Protein AF-A0A9E2M2V5-F1 (afdb_monomer)

Secondary structure (DSSP, 8-state):
----PPPTT--S---TT-EEEEEE-SS-EEEEE----S-----SSPPP---PPPEE-TTSSEEEETTEEEETTT--EEEGGGGTHHHH-TT-EEEEEEEEE-TTSSEEEEEEEEE-SSSEEEEEEEEEETTTTEEEE-HHHHT--SEEEEEE-TTSSEEEEEETTEEEEEE-------

Sequence (178 aa):
MFPVCINEDNSDRISPSENHIFSWGDDCLYMITGDLGDTVRFAPKPYEYIPLEPVVSRDLSHYIVGGTMCRIVDSTYIVLDTMISDIKGDSLQCDFLYYSFIPTEPAVIFILVCDDDETFVLESIGSFNYETGELTIIDSIAGMEDFSIPVYSPDGEKIALLSDGKVYILYRWMNEVQ

Nearest PDB structures (foldseek):
  8wt1-assembly1_H  TM=7.015E-01  e=3.802E-03  Geobacillus stearothermophilus ATCC 12980
  8wt1-assembly2_E  TM=6.694E-01  e=9.214E-03  Geobacillus stearothermophilus ATCC 12980
  8wt1-assembly2_G  TM=5.810E-01  e=1.790E-02  Geobacillus stearothermophilus ATCC 12980
  7eeb-assembly1_H  TM=4.829E-01  e=1.241E-01  Mus musculus
  3lyg-assembly1_A-2  TM=4.313E-01  e=4.781E+00  Colwellia psychrerythraea 34H

pLDDT: mean 70.87, std 19.49, range [23.09, 94.62]

Structure (mmCIF, N/CA/C/O backbone):
data_AF-A0A9E2M2V5-F1
#
_entry.id   AF-A0A9E2M2V5-F1
#
loop_
_atom_site.group_PDB
_atom_site.id
_atom_site.type_symbol
_atom_site.label_atom_id
_atom_site.label_alt_id
_atom_site.label_comp_id
_atom_site.label_asym_id
_atom_site.label_entity_id
_atom_site.label_seq_id
_atom_site.pdbx_PDB_ins_code
_atom_site.Cartn_x
_atom_site.Cartn_y
_atom_site.Cartn_z
_atom_site.occupancy
_atom_site.B_iso_or_equiv
_atom_site.auth_seq_id
_atom_site.auth_comp_id
_atom_site.auth_asym_id
_atom_site.auth_atom_id
_atom_site.pdbx_PDB_model_num
ATOM 1 N N . MET A 1 1 ? -30.454 -23.786 -3.883 1.00 33.75 1 MET A N 1
ATOM 2 C CA . MET A 1 1 ? -29.945 -22.825 -4.880 1.00 33.75 1 MET A CA 1
ATOM 3 C C . MET A 1 1 ? -28.570 -23.343 -5.267 1.00 33.75 1 MET A C 1
ATOM 5 O O . MET A 1 1 ? -27.773 -23.562 -4.368 1.00 33.75 1 MET A O 1
ATOM 9 N N . PHE A 1 2 ? -28.387 -23.757 -6.521 1.00 23.09 2 PHE A N 1
ATOM 10 C CA . PHE A 1 2 ? -27.187 -24.477 -6.972 1.00 23.09 2 PHE A CA 1
ATOM 11 C C . PHE A 1 2 ? -26.036 -23.501 -7.266 1.00 23.09 2 PHE A C 1
ATOM 13 O O . PHE A 1 2 ? -26.326 -22.372 -7.663 1.00 23.09 2 PHE A O 1
ATOM 20 N N . PRO A 1 3 ? -24.766 -23.912 -7.095 1.00 31.06 3 PRO A N 1
ATOM 21 C CA . PRO A 1 3 ? -23.623 -23.086 -7.460 1.00 31.06 3 PRO A CA 1
ATOM 22 C C . PRO A 1 3 ? -23.528 -22.958 -8.985 1.00 31.06 3 PRO A C 1
ATOM 24 O O . PRO A 1 3 ? -23.715 -23.937 -9.710 1.00 31.06 3 PRO A O 1
ATOM 27 N N . VAL A 1 4 ? -23.238 -21.747 -9.457 1.00 27.44 4 VAL A N 1
ATOM 28 C CA . VAL A 1 4 ? -22.888 -21.472 -10.854 1.00 27.44 4 VAL A CA 1
ATOM 29 C C . VAL A 1 4 ? -21.373 -21.322 -10.908 1.00 27.44 4 VAL A C 1
ATOM 31 O O . VAL A 1 4 ? -20.823 -20.385 -10.338 1.00 27.44 4 VAL A O 1
ATOM 34 N N . CYS A 1 5 ? -20.701 -22.268 -11.560 1.00 29.84 5 CYS A N 1
ATOM 35 C CA . CYS A 1 5 ? -19.304 -22.128 -11.959 1.00 29.84 5 CYS A CA 1
ATOM 36 C C . CYS A 1 5 ? -19.253 -21.283 -13.236 1.00 29.84 5 CYS A C 1
ATOM 38 O O . CYS A 1 5 ? -19.966 -21.595 -14.193 1.00 29.84 5 CYS A O 1
ATOM 40 N N . ILE A 1 6 ? -18.413 -20.248 -13.263 1.00 32.22 6 ILE A N 1
ATOM 41 C CA . ILE A 1 6 ? -18.062 -19.546 -14.500 1.00 32.22 6 ILE A CA 1
ATOM 42 C C . ILE A 1 6 ? -16.702 -20.072 -14.962 1.00 32.22 6 ILE A C 1
ATOM 44 O O . ILE A 1 6 ? -15.794 -20.284 -14.166 1.00 32.22 6 ILE A O 1
ATOM 48 N N . ASN A 1 7 ? -16.660 -20.380 -16.253 1.00 27.34 7 ASN A N 1
ATOM 49 C CA . ASN A 1 7 ? -15.629 -21.092 -16.994 1.00 27.34 7 ASN A CA 1
ATOM 50 C C . ASN A 1 7 ? -14.393 -20.197 -17.228 1.00 27.34 7 ASN A C 1
ATOM 52 O O . ASN A 1 7 ? -14.561 -19.037 -17.595 1.00 27.34 7 ASN A O 1
ATOM 56 N N . GLU A 1 8 ? -13.184 -20.743 -17.068 1.00 35.09 8 GLU A N 1
ATOM 57 C CA . GLU A 1 8 ? -11.879 -20.041 -17.098 1.00 35.09 8 GLU A CA 1
ATOM 58 C C . GLU A 1 8 ? -11.411 -19.542 -18.484 1.00 35.09 8 GLU A C 1
ATOM 60 O O . GLU A 1 8 ? -10.268 -19.123 -18.621 1.00 35.09 8 GLU A O 1
ATOM 65 N N . ASP A 1 9 ? -12.256 -19.536 -19.520 1.00 37.16 9 ASP A N 1
ATOM 66 C CA . ASP A 1 9 ? -11.774 -19.420 -20.911 1.00 37.16 9 ASP A CA 1
ATOM 67 C C . ASP A 1 9 ? -12.410 -18.294 -21.748 1.00 37.16 9 ASP A C 1
ATOM 69 O O . ASP A 1 9 ? -12.419 -18.351 -22.974 1.00 37.16 9 ASP A O 1
ATOM 73 N N . ASN A 1 10 ? -12.932 -17.239 -21.114 1.00 35.66 10 ASN A N 1
ATOM 74 C CA . ASN A 1 10 ? -13.408 -16.052 -21.833 1.00 35.66 10 ASN A CA 1
ATOM 75 C C . ASN A 1 10 ? -12.792 -14.773 -21.262 1.00 35.66 10 ASN A C 1
ATOM 77 O O . ASN A 1 10 ? -13.286 -14.205 -20.293 1.00 35.66 10 ASN A O 1
ATOM 81 N N . SER A 1 11 ? -11.777 -14.256 -21.954 1.00 38.41 11 SER A N 1
ATOM 82 C CA . SER A 1 11 ? -11.230 -12.899 -21.807 1.00 38.41 11 SER A CA 1
ATOM 83 C C . SER A 1 11 ? -12.207 -11.785 -22.232 1.00 38.41 11 SER A C 1
ATOM 85 O O . SER A 1 11 ? -11.794 -10.655 -22.496 1.00 38.41 11 SER A O 1
ATOM 87 N N . ASP A 1 12 ? -13.505 -12.074 -22.307 1.00 38.97 12 ASP A N 1
ATOM 88 C CA . ASP A 1 12 ? -14.542 -11.095 -22.595 1.00 38.97 12 ASP A CA 1
ATOM 89 C C . ASP A 1 12 ? -15.089 -10.538 -21.280 1.00 38.97 12 ASP A C 1
ATOM 91 O O . ASP A 1 12 ? -16.060 -11.027 -20.715 1.00 38.97 12 ASP A O 1
ATOM 95 N N . ARG A 1 13 ? -14.393 -9.492 -20.822 1.00 49.34 13 ARG A N 1
ATOM 96 C CA . ARG A 1 13 ? -14.910 -8.310 -20.116 1.00 49.34 13 ARG A CA 1
ATOM 97 C C . ARG A 1 13 ? -15.997 -8.580 -19.070 1.00 49.34 13 ARG A C 1
ATOM 99 O O . ARG A 1 13 ? -17.178 -8.687 -19.387 1.00 49.34 13 ARG A O 1
ATOM 106 N N . ILE A 1 14 ? -15.578 -8.511 -17.807 1.00 48.62 14 ILE A N 1
ATOM 107 C CA . ILE A 1 14 ? -16.432 -8.205 -16.652 1.00 48.62 14 ILE A CA 1
ATOM 108 C C . ILE A 1 14 ? -17.404 -7.083 -17.057 1.00 48.62 14 ILE A C 1
ATOM 110 O O . ILE A 1 14 ? -16.983 -5.986 -17.432 1.00 48.62 14 ILE A O 1
ATOM 114 N N . SER A 1 15 ? -18.703 -7.387 -17.067 1.00 46.84 15 SER A N 1
ATOM 115 C CA . SER A 1 15 ? -19.735 -6.413 -17.413 1.00 46.84 15 SER A CA 1
ATOM 116 C C . SER A 1 15 ? -19.771 -5.330 -16.323 1.00 46.84 15 SER A C 1
ATOM 118 O O . SER A 1 15 ? -19.908 -5.697 -15.156 1.00 46.84 15 SER A O 1
ATOM 120 N N . PRO A 1 16 ? -19.727 -4.022 -16.661 1.00 49.44 16 PRO A N 1
ATOM 121 C CA . PRO A 1 16 ? -19.741 -2.883 -15.716 1.00 49.44 16 PRO A CA 1
ATOM 122 C C . PRO A 1 16 ? -20.974 -2.783 -14.795 1.00 49.44 16 PRO A C 1
ATOM 124 O O . PRO A 1 16 ? -21.236 -1.752 -14.183 1.00 49.44 16 PRO A O 1
ATOM 127 N N . SER A 1 17 ? -21.825 -3.804 -14.781 1.00 52.34 17 SER A N 1
ATOM 128 C CA . SER A 1 17 ? -23.144 -3.785 -14.155 1.00 52.34 17 SER A CA 1
ATOM 129 C C . SER A 1 17 ? -23.497 -5.082 -13.432 1.00 52.34 17 SER A C 1
ATOM 131 O O . SER A 1 17 ? -24.611 -5.204 -12.921 1.00 52.34 17 SER A O 1
ATOM 133 N N . GLU A 1 18 ? -22.581 -6.050 -13.379 1.00 57.59 18 GLU A N 1
ATOM 134 C CA . GLU A 1 18 ? -22.825 -7.327 -12.718 1.00 57.59 18 GLU A CA 1
ATOM 135 C C . GLU A 1 18 ? -22.112 -7.385 -11.364 1.00 57.59 18 GLU A C 1
ATOM 137 O O . GLU A 1 18 ? -20.994 -6.904 -11.188 1.00 57.59 18 GLU A O 1
ATOM 142 N N . ASN A 1 19 ? -22.805 -7.941 -10.370 1.00 52.91 19 ASN A N 1
ATOM 143 C CA . ASN A 1 19 ? -22.212 -8.210 -9.068 1.00 52.91 19 ASN A CA 1
ATOM 144 C C . ASN A 1 19 ? -21.345 -9.462 -9.185 1.00 52.9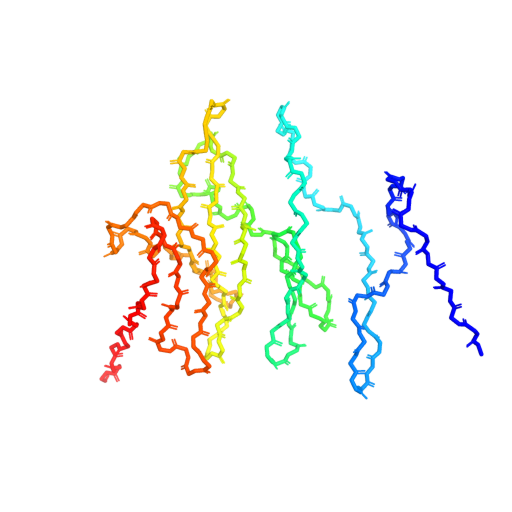1 19 ASN A C 1
ATOM 146 O O . ASN A 1 19 ? -21.843 -10.536 -9.529 1.00 52.91 19 ASN A O 1
ATOM 150 N N . HIS A 1 20 ? -20.071 -9.333 -8.847 1.00 62.62 20 HIS A N 1
ATOM 151 C CA . HIS A 1 20 ? -19.121 -10.431 -8.778 1.00 62.62 20 HIS A CA 1
ATOM 152 C C . HIS A 1 20 ? -18.907 -10.828 -7.321 1.00 62.62 20 HIS A C 1
ATOM 154 O O . HIS A 1 20 ? -18.877 -9.984 -6.426 1.00 62.62 20 HIS A O 1
ATOM 160 N N . ILE A 1 21 ? -18.770 -12.129 -7.072 1.00 59.66 21 ILE A N 1
ATOM 161 C CA . ILE A 1 21 ? -18.384 -12.626 -5.752 1.00 59.66 21 ILE A CA 1
ATOM 162 C C . ILE A 1 21 ? -16.909 -12.288 -5.549 1.00 59.66 21 ILE A C 1
ATOM 164 O O . ILE A 1 21 ? -16.063 -12.737 -6.315 1.00 59.66 21 ILE A O 1
ATOM 168 N N . PHE A 1 22 ? -16.630 -11.493 -4.524 1.00 57.91 22 PHE A N 1
ATOM 169 C CA . PHE A 1 22 ? -15.292 -11.030 -4.175 1.00 57.91 22 PHE A CA 1
ATOM 170 C C . PHE A 1 22 ? -14.604 -11.976 -3.198 1.00 57.91 22 PHE A C 1
ATOM 172 O O . PHE A 1 22 ? -13.474 -12.397 -3.410 1.00 57.91 22 PHE A O 1
ATOM 179 N N . SER A 1 23 ? -15.306 -12.323 -2.120 1.00 55.53 23 SER A N 1
ATOM 180 C CA . SER A 1 23 ? -14.801 -13.209 -1.077 1.00 55.53 23 SER A CA 1
ATOM 181 C C . SER A 1 23 ? -15.960 -13.864 -0.337 1.00 55.53 23 SER A C 1
ATOM 183 O O . SER A 1 23 ? -17.077 -13.335 -0.304 1.00 55.53 23 SER A O 1
ATOM 185 N N . TRP A 1 24 ? -15.695 -15.018 0.270 1.00 53.41 24 TRP A N 1
ATOM 186 C CA . TRP A 1 24 ? -16.644 -15.715 1.125 1.00 53.41 24 TRP A CA 1
ATOM 187 C C . TRP A 1 24 ? -16.021 -15.920 2.505 1.00 53.41 24 TRP A C 1
ATOM 189 O O . TRP A 1 24 ? -15.074 -16.691 2.650 1.00 53.41 24 TRP A O 1
ATOM 199 N N . GLY A 1 25 ? -16.525 -15.182 3.495 1.00 50.69 25 GLY A N 1
ATOM 200 C CA . GLY A 1 25 ? -16.123 -15.310 4.894 1.00 50.69 25 GLY A CA 1
ATOM 201 C C . GLY A 1 25 ? -17.035 -16.258 5.672 1.00 50.69 25 GLY A C 1
ATOM 202 O O . GLY A 1 25 ? -18.081 -16.690 5.179 1.00 50.69 25 GLY A O 1
ATOM 203 N N . ASP A 1 26 ? -16.657 -16.548 6.919 1.00 52.66 26 ASP A N 1
ATOM 204 C CA . ASP A 1 26 ? -17.450 -17.382 7.838 1.00 52.66 26 ASP A CA 1
ATOM 205 C C . ASP A 1 26 ? -18.798 -16.735 8.222 1.00 52.66 26 ASP A C 1
ATOM 207 O O . ASP A 1 26 ? -19.712 -17.413 8.698 1.00 52.66 26 ASP A O 1
ATOM 211 N N . ASP A 1 27 ? -18.931 -15.423 8.025 1.00 44.12 27 ASP A N 1
ATOM 212 C CA . ASP A 1 27 ? -20.065 -14.597 8.426 1.00 44.12 27 ASP A CA 1
ATOM 213 C C . ASP A 1 27 ? -20.938 -14.133 7.248 1.00 44.12 27 ASP A C 1
ATOM 215 O O . ASP A 1 27 ? -22.161 -14.043 7.395 1.00 44.12 27 ASP A O 1
ATOM 219 N N . CYS A 1 28 ? -20.355 -13.857 6.075 1.00 52.09 28 CYS A N 1
ATOM 220 C CA . CYS A 1 28 ? -21.107 -13.401 4.908 1.00 52.09 28 CYS A CA 1
ATOM 221 C C . CYS A 1 28 ? -20.394 -13.588 3.554 1.00 52.09 28 CYS A C 1
ATOM 223 O O . CYS A 1 28 ? -19.219 -13.939 3.452 1.00 52.09 28 CYS A O 1
ATOM 225 N N . LEU A 1 29 ? -21.168 -13.373 2.484 1.00 58.97 29 LEU A N 1
ATOM 226 C CA . LEU A 1 29 ? -20.696 -13.302 1.102 1.00 58.97 29 LEU A CA 1
ATOM 227 C C . LEU A 1 29 ? -20.446 -11.836 0.738 1.00 58.97 29 LEU A C 1
ATOM 229 O O . LEU A 1 29 ? -21.378 -11.030 0.772 1.00 58.97 29 LEU A O 1
ATOM 233 N N . TYR A 1 30 ? -19.220 -11.512 0.341 1.00 54.34 30 TYR A N 1
ATOM 234 C CA . TYR A 1 30 ? -18.841 -10.176 -0.104 1.00 54.34 30 TYR A CA 1
ATOM 235 C C . TYR A 1 30 ? -18.960 -10.102 -1.629 1.00 54.34 30 TYR A C 1
ATOM 237 O O . TYR A 1 30 ? -18.403 -10.939 -2.343 1.00 54.34 30 TYR A O 1
ATOM 245 N N . MET A 1 31 ? -19.696 -9.110 -2.134 1.00 58.72 31 MET A N 1
ATOM 246 C CA . MET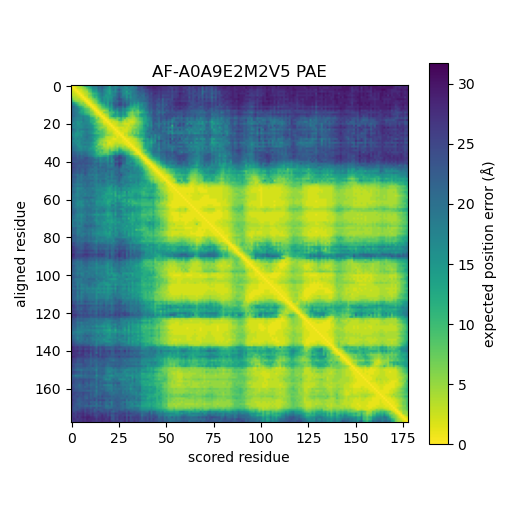 A 1 31 ? -19.863 -8.861 -3.569 1.00 58.72 31 MET A CA 1
ATOM 247 C C . MET A 1 31 ? -19.231 -7.523 -3.946 1.00 58.72 31 MET A C 1
ATOM 249 O O . MET A 1 31 ? -19.355 -6.560 -3.193 1.00 58.72 31 MET A O 1
ATOM 253 N N . ILE A 1 32 ? -18.610 -7.461 -5.121 1.00 51.16 32 ILE A N 1
ATOM 254 C CA . ILE A 1 32 ? -18.134 -6.220 -5.740 1.00 51.16 32 ILE A CA 1
ATOM 255 C C . ILE A 1 32 ? -18.892 -5.969 -7.043 1.00 51.16 32 ILE A C 1
ATOM 257 O O . ILE A 1 32 ? -19.224 -6.905 -7.768 1.00 51.16 32 ILE A O 1
ATOM 261 N N . THR A 1 33 ? -19.145 -4.704 -7.356 1.00 52.66 33 THR A N 1
ATOM 262 C CA . THR A 1 33 ? -19.616 -4.274 -8.675 1.00 52.66 33 THR A CA 1
ATOM 263 C C . THR A 1 33 ? -18.481 -3.472 -9.290 1.00 52.66 33 THR A C 1
ATOM 265 O O . THR A 1 33 ? -18.120 -2.429 -8.753 1.00 52.66 33 THR A O 1
ATOM 268 N N . GLY A 1 34 ? -17.881 -3.966 -10.373 1.00 51.94 34 GLY A N 1
ATOM 269 C CA . GLY A 1 34 ? -16.884 -3.188 -11.104 1.00 51.94 34 GLY A CA 1
ATOM 270 C C . GLY A 1 34 ? -17.590 -2.088 -11.889 1.00 51.94 34 GLY A C 1
ATOM 271 O O . GLY A 1 34 ? -18.380 -2.398 -12.773 1.00 51.94 34 GLY A O 1
ATOM 272 N N . ASP A 1 35 ? -17.325 -0.819 -11.589 1.00 50.81 35 ASP A N 1
ATOM 273 C CA . ASP A 1 35 ? -17.900 0.325 -12.311 1.00 50.81 35 ASP A CA 1
ATOM 274 C C . ASP A 1 3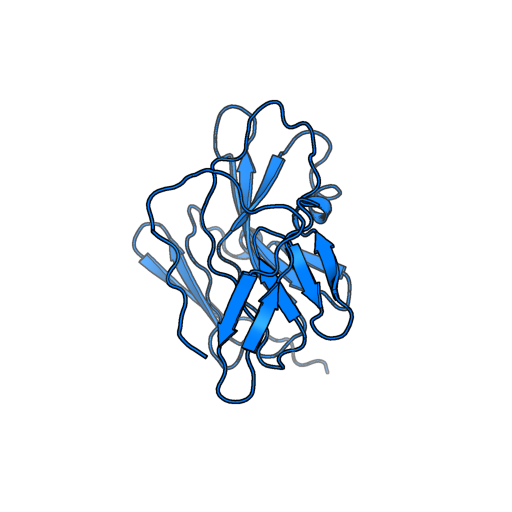5 ? -17.074 0.734 -13.548 1.00 50.81 35 ASP A C 1
ATOM 276 O O . ASP A 1 35 ? -17.422 1.691 -14.240 1.00 50.81 35 ASP A O 1
ATOM 280 N N . LEU A 1 36 ? -15.995 -0.010 -13.846 1.00 50.41 36 LEU A N 1
ATOM 281 C CA . LEU A 1 36 ? -14.958 0.334 -14.833 1.00 50.41 36 LEU A CA 1
ATOM 282 C C . LEU A 1 36 ? -14.371 1.742 -14.615 1.00 50.41 36 LEU A C 1
ATOM 284 O O . LEU A 1 36 ? -13.800 2.322 -15.537 1.00 50.41 36 LEU A O 1
ATOM 288 N N . GLY A 1 37 ? -14.530 2.288 -13.407 1.00 42.94 37 GLY A N 1
ATOM 289 C CA . GLY A 1 37 ? -14.114 3.621 -12.998 1.00 42.94 37 GLY A CA 1
ATOM 290 C C . GLY A 1 37 ? -12.650 3.698 -12.594 1.00 42.94 37 GLY A C 1
ATOM 291 O O . GLY A 1 37 ? -12.253 4.690 -11.984 1.00 42.94 37 GLY A O 1
ATOM 292 N N . ASP A 1 38 ? -11.850 2.691 -12.951 1.00 41.44 38 ASP A N 1
ATOM 293 C CA . ASP A 1 38 ? -10.408 2.854 -12.972 1.00 41.44 38 ASP A CA 1
ATOM 294 C C . ASP A 1 38 ? -10.143 4.033 -13.903 1.00 41.44 38 ASP A C 1
ATOM 296 O O . ASP A 1 38 ? -10.559 4.024 -15.067 1.00 41.44 38 ASP A O 1
ATOM 300 N N . THR A 1 39 ? -9.652 5.140 -13.348 1.00 38.59 39 THR A N 1
ATOM 301 C CA . THR A 1 39 ? -9.626 6.408 -14.067 1.00 38.59 39 THR A CA 1
ATOM 302 C C . THR A 1 39 ? -8.846 6.195 -15.351 1.00 38.59 39 THR A C 1
ATOM 304 O O . THR A 1 39 ? -7.630 6.049 -15.314 1.00 38.59 39 THR A O 1
ATOM 307 N N . VAL A 1 40 ? -9.552 6.158 -16.484 1.00 35.56 40 VAL A N 1
ATOM 308 C CA . VAL A 1 40 ? -8.968 6.029 -17.818 1.00 35.56 40 VAL A CA 1
ATOM 309 C C . VAL A 1 40 ? -8.201 7.319 -18.088 1.00 35.56 40 VAL A C 1
ATOM 311 O O . VAL A 1 40 ? -8.668 8.225 -18.777 1.00 35.56 40 VAL A O 1
ATOM 314 N N . ARG A 1 41 ? -7.023 7.461 -17.484 1.00 40.06 41 ARG A N 1
ATOM 315 C CA . ARG A 1 41 ? -6.022 8.390 -17.972 1.00 40.06 41 ARG A CA 1
ATOM 316 C C . ARG A 1 41 ? -5.617 7.826 -19.326 1.00 40.06 41 ARG A C 1
ATOM 318 O O . ARG A 1 41 ? -5.333 6.638 -19.455 1.00 40.06 41 ARG A O 1
ATOM 325 N N . PHE A 1 42 ? -5.662 8.672 -20.351 1.00 33.28 42 PHE A N 1
ATOM 326 C CA . PHE A 1 42 ? -5.136 8.351 -21.673 1.00 33.28 42 PHE A CA 1
ATOM 327 C C . PHE A 1 42 ? -3.610 8.248 -21.572 1.00 33.28 42 PHE A C 1
ATOM 329 O O . PHE A 1 42 ? -2.889 9.127 -22.035 1.00 33.28 42 PHE A O 1
ATOM 336 N N . ALA A 1 43 ? -3.117 7.194 -20.930 1.00 39.09 43 ALA A N 1
ATOM 337 C CA . ALA A 1 43 ? -1.775 6.733 -21.178 1.00 39.09 43 ALA A CA 1
ATOM 338 C C . ALA A 1 43 ? -1.757 6.232 -22.631 1.00 39.09 43 ALA A C 1
ATOM 340 O O . ALA A 1 43 ? -2.640 5.463 -23.031 1.00 39.09 43 ALA A O 1
ATOM 341 N N . PRO A 1 44 ? -0.801 6.668 -23.465 1.00 38.28 44 PRO A N 1
ATOM 342 C CA . PRO A 1 44 ? -0.676 6.176 -24.837 1.00 38.28 44 PRO A CA 1
ATOM 343 C C . PRO A 1 44 ? -0.365 4.668 -24.898 1.00 38.28 44 PRO A C 1
ATOM 345 O O . PRO A 1 44 ? -0.443 4.070 -25.972 1.00 38.28 44 PRO A O 1
ATOM 348 N N . LYS A 1 45 ? -0.050 4.054 -23.751 1.00 43.62 45 LYS A N 1
ATOM 349 C CA . LYS A 1 45 ? 0.275 2.644 -23.568 1.00 43.62 45 LYS A CA 1
ATOM 350 C C . LYS A 1 45 ? -0.753 2.002 -22.619 1.00 43.62 45 LYS A C 1
ATOM 352 O O . LYS A 1 45 ? -0.969 2.531 -21.528 1.00 43.62 45 LYS A O 1
ATOM 357 N N . PRO A 1 46 ? -1.416 0.897 -23.007 1.00 47.44 46 PRO A N 1
ATOM 358 C CA . PRO A 1 46 ? -2.232 0.137 -22.068 1.00 47.44 46 PRO A CA 1
ATOM 359 C C . PRO A 1 46 ? -1.329 -0.428 -20.966 1.00 47.44 46 PRO A C 1
ATOM 361 O O . PRO A 1 46 ? -0.248 -0.935 -21.269 1.00 47.44 46 PRO A O 1
ATOM 364 N N . TYR A 1 47 ? -1.774 -0.348 -19.711 1.00 49.94 47 TYR A N 1
ATOM 365 C CA . TYR A 1 47 ? -1.121 -1.054 -18.612 1.00 49.94 47 TYR A CA 1
ATOM 366 C C . TYR A 1 47 ? -1.077 -2.551 -18.936 1.00 49.94 47 TYR A C 1
ATOM 368 O O . TYR A 1 47 ? -2.060 -3.121 -19.425 1.00 49.94 47 TYR A O 1
ATOM 376 N N . GLU A 1 48 ? 0.065 -3.189 -18.689 1.00 55.72 48 GLU A N 1
ATOM 377 C CA . GLU A 1 48 ? 0.110 -4.645 -18.685 1.00 55.72 48 GLU A CA 1
ATOM 378 C C . GLU A 1 48 ? -0.716 -5.113 -17.485 1.00 55.72 48 GLU A C 1
ATOM 380 O O . GLU A 1 48 ? -0.479 -4.688 -16.358 1.00 55.72 48 GLU A O 1
ATOM 385 N N . TYR A 1 49 ? -1.752 -5.916 -17.732 1.00 59.91 49 TYR A N 1
ATOM 386 C CA . TYR A 1 49 ? -2.628 -6.371 -16.661 1.00 59.91 49 TYR A CA 1
ATOM 387 C C . TYR A 1 49 ? -1.850 -7.304 -15.735 1.00 59.91 49 TYR A C 1
ATOM 389 O O . TYR A 1 49 ? -1.564 -8.449 -16.091 1.00 59.91 49 TYR A O 1
ATOM 397 N N . ILE A 1 50 ? -1.534 -6.813 -14.540 1.00 64.06 50 ILE A N 1
ATOM 398 C CA . ILE A 1 50 ? -0.978 -7.620 -13.463 1.00 64.06 50 ILE A CA 1
ATOM 399 C C . ILE A 1 50 ? -2.161 -8.040 -12.582 1.00 64.06 50 ILE A C 1
ATOM 401 O O . ILE A 1 50 ? -2.744 -7.188 -11.908 1.00 64.06 50 ILE A O 1
ATOM 405 N N . PRO A 1 51 ? -2.571 -9.325 -12.588 1.00 59.41 51 PRO A N 1
ATOM 406 C CA . PRO A 1 51 ? -3.627 -9.795 -11.705 1.00 59.41 51 PRO A CA 1
ATOM 407 C C . PRO A 1 51 ? -3.132 -9.712 -10.261 1.00 59.41 51 PRO A C 1
ATOM 409 O O . PRO A 1 51 ? -2.389 -10.573 -9.793 1.00 59.41 51 PRO A O 1
ATOM 412 N N . LEU A 1 52 ? -3.529 -8.654 -9.561 1.00 74.00 52 LEU A N 1
ATOM 413 C CA . LEU A 1 52 ? -3.306 -8.529 -8.130 1.00 74.00 52 LEU A CA 1
ATOM 414 C C . LEU A 1 52 ? -4.521 -9.086 -7.398 1.00 74.00 52 LEU A C 1
ATOM 416 O O . LEU A 1 52 ? -5.659 -8.685 -7.655 1.00 74.00 52 LEU A O 1
ATOM 420 N N . GLU A 1 53 ? -4.268 -10.028 -6.493 1.00 82.50 53 GLU A N 1
ATOM 421 C CA . GLU A 1 53 ? -5.298 -10.504 -5.582 1.00 82.50 53 GLU A CA 1
ATOM 422 C C . GLU A 1 53 ? -5.745 -9.353 -4.680 1.00 82.50 53 GLU A C 1
ATOM 424 O O . GLU A 1 53 ? -4.911 -8.574 -4.202 1.00 82.50 53 GLU A O 1
ATOM 429 N N . PRO A 1 54 ? -7.051 -9.227 -4.423 1.00 86.25 54 PRO A N 1
ATOM 430 C CA . PRO A 1 54 ? -7.512 -8.203 -3.521 1.00 86.25 54 PRO A CA 1
ATOM 431 C C . PRO A 1 54 ? -7.062 -8.487 -2.089 1.00 86.25 54 PRO A C 1
ATOM 433 O O . PRO A 1 54 ? -7.073 -9.631 -1.631 1.00 86.25 54 PRO A O 1
ATOM 436 N N . VAL A 1 55 ? -6.746 -7.430 -1.344 1.00 89.25 55 VAL A N 1
ATOM 437 C CA . VAL A 1 55 ? -6.432 -7.531 0.089 1.00 89.25 55 VAL A CA 1
ATOM 438 C C . VAL A 1 55 ? -7.477 -6.802 0.914 1.00 89.25 55 VAL A C 1
ATOM 440 O O . VAL A 1 55 ? -8.023 -5.788 0.486 1.00 89.25 55 VAL A O 1
ATOM 443 N N . VAL A 1 56 ? -7.751 -7.303 2.116 1.00 91.12 56 VAL A N 1
ATOM 444 C CA . VAL A 1 56 ? -8.751 -6.741 3.035 1.00 91.12 56 VAL A CA 1
ATOM 445 C C . VAL A 1 56 ? -8.063 -6.321 4.328 1.00 91.12 56 VAL A C 1
ATOM 447 O O . VAL A 1 56 ? -7.166 -7.015 4.816 1.00 91.12 56 VAL A O 1
ATOM 450 N N . SER A 1 57 ? -8.463 -5.177 4.882 1.00 92.88 57 SER A N 1
ATOM 451 C CA . SER A 1 57 ? -7.941 -4.695 6.156 1.00 92.88 57 SER A CA 1
ATOM 452 C C . SER A 1 57 ? -8.376 -5.618 7.293 1.00 92.88 57 SER A C 1
ATOM 454 O O . SER A 1 57 ? -9.439 -6.241 7.263 1.00 92.88 57 SER A O 1
ATOM 456 N N . ARG A 1 58 ? -7.550 -5.718 8.338 1.00 89.25 58 ARG A N 1
ATOM 457 C CA . ARG A 1 58 ? -7.792 -6.644 9.457 1.00 89.25 58 ARG A CA 1
ATOM 458 C C . ARG A 1 58 ? -9.105 -6.372 10.198 1.00 89.25 58 ARG A C 1
ATOM 460 O O . ARG A 1 58 ? -9.716 -7.293 10.730 1.00 89.25 58 ARG A O 1
ATOM 467 N N . ASP A 1 59 ? -9.499 -5.110 10.270 1.00 92.00 59 ASP A N 1
ATOM 468 C CA . ASP A 1 59 ? -10.734 -4.636 10.895 1.00 92.00 59 ASP A CA 1
ATOM 469 C C . ASP A 1 59 ? -11.949 -4.687 9.949 1.00 92.00 59 ASP A C 1
ATOM 471 O O . ASP A 1 59 ? -13.031 -4.247 10.335 1.00 92.00 59 ASP A O 1
ATOM 475 N N . LEU A 1 60 ? -11.779 -5.219 8.730 1.00 93.94 60 LEU A N 1
ATOM 476 C CA . LEU A 1 60 ? -12.811 -5.325 7.693 1.00 93.94 60 LEU A CA 1
ATOM 477 C C . LEU A 1 60 ? -13.440 -3.973 7.323 1.00 93.94 60 LEU A C 1
ATOM 479 O O . LEU A 1 60 ? -14.598 -3.907 6.906 1.00 93.94 60 LEU A O 1
ATOM 483 N N . SER A 1 61 ? -12.694 -2.880 7.488 1.00 94.38 61 SER A N 1
ATOM 484 C CA . SER A 1 61 ? -13.157 -1.541 7.129 1.00 94.38 61 SER A CA 1
ATOM 485 C C . SER A 1 61 ? -12.850 -1.180 5.674 1.00 94.38 61 SER A C 1
ATOM 487 O O . SER A 1 61 ? -13.614 -0.415 5.079 1.00 94.38 61 SER A O 1
ATOM 489 N N . HIS A 1 62 ? -11.791 -1.748 5.087 1.00 94.12 62 HIS A N 1
ATOM 490 C CA . HIS A 1 62 ? -11.320 -1.436 3.738 1.00 94.12 62 HIS A CA 1
ATOM 491 C C . HIS A 1 62 ? -10.878 -2.686 2.966 1.00 94.12 62 HIS A C 1
ATOM 493 O O . HIS A 1 62 ? -10.512 -3.707 3.546 1.00 94.12 62 HIS A O 1
ATOM 499 N N . TYR A 1 63 ? -10.862 -2.582 1.641 1.00 93.56 63 TYR A N 1
ATOM 500 C CA . TYR A 1 63 ? -10.164 -3.509 0.754 1.00 93.56 63 TYR A CA 1
ATOM 501 C C . TYR A 1 63 ? -9.411 -2.744 -0.334 1.00 93.56 63 TYR A C 1
ATOM 503 O O . TYR A 1 63 ? -9.703 -1.576 -0.580 1.00 93.56 63 TYR A O 1
ATOM 511 N N . ILE A 1 64 ? -8.441 -3.393 -0.975 1.00 90.56 64 ILE A N 1
ATOM 512 C CA . ILE A 1 64 ? -7.698 -2.844 -2.113 1.00 90.56 64 ILE A CA 1
ATOM 513 C C . ILE A 1 64 ? -7.806 -3.819 -3.275 1.00 90.56 64 ILE A C 1
ATOM 515 O O . ILE A 1 64 ? -7.656 -5.026 -3.082 1.00 90.56 64 ILE A O 1
ATOM 519 N N . VAL A 1 65 ? -8.055 -3.285 -4.466 1.00 86.75 65 VAL A N 1
ATOM 520 C CA . VAL A 1 65 ? -8.023 -4.010 -5.736 1.00 86.75 65 VAL A CA 1
ATOM 521 C C . VAL A 1 65 ? -7.513 -3.065 -6.823 1.00 86.75 65 VAL A C 1
ATOM 523 O O . VAL A 1 65 ? -8.018 -1.954 -6.942 1.00 86.75 65 VAL A O 1
ATOM 526 N N . GLY A 1 66 ? -6.493 -3.487 -7.579 1.00 81.00 66 GLY A N 1
ATOM 527 C CA . GLY A 1 66 ? -5.927 -2.727 -8.708 1.00 81.00 66 GLY A CA 1
ATOM 528 C C . GLY A 1 66 ? -5.684 -1.242 -8.409 1.00 81.00 66 GLY A C 1
ATOM 529 O O . GLY A 1 66 ? -6.343 -0.396 -8.998 1.00 81.00 66 GLY A O 1
ATOM 530 N N . GLY A 1 67 ? -4.861 -0.923 -7.403 1.00 84.44 67 GLY A N 1
ATOM 531 C CA . GLY A 1 67 ? -4.554 0.473 -7.043 1.00 84.44 67 GLY A CA 1
ATOM 532 C C . GLY A 1 67 ? -5.714 1.269 -6.422 1.00 84.44 67 GLY A C 1
ATOM 533 O O . GLY A 1 67 ? -5.522 2.394 -5.964 1.00 84.44 67 GLY A O 1
ATOM 534 N N . THR A 1 68 ? -6.916 0.697 -6.323 1.00 87.56 68 THR A N 1
ATOM 535 C CA . THR A 1 68 ? -8.080 1.351 -5.721 1.00 87.56 68 THR A CA 1
ATOM 536 C C . THR A 1 68 ? -8.348 0.788 -4.335 1.00 87.56 68 THR A C 1
ATOM 538 O O . THR A 1 68 ? -8.617 -0.402 -4.163 1.00 87.56 68 THR A O 1
ATOM 541 N N . MET A 1 69 ? -8.297 1.658 -3.330 1.00 91.50 69 MET A N 1
ATOM 542 C CA . MET A 1 69 ? -8.705 1.338 -1.970 1.00 91.50 69 MET A CA 1
ATOM 543 C C . MET A 1 69 ? -10.157 1.746 -1.758 1.00 91.50 69 MET A C 1
ATOM 545 O O . MET A 1 69 ? -10.513 2.904 -1.951 1.00 91.50 69 MET A O 1
ATOM 549 N N . CYS A 1 70 ? -10.981 0.817 -1.298 1.00 92.19 70 CYS A N 1
ATOM 550 C CA . CYS A 1 70 ? -12.406 1.013 -1.087 1.00 92.19 70 CYS A CA 1
ATOM 551 C C . CYS A 1 70 ? -12.765 0.789 0.377 1.00 92.19 70 CYS A C 1
ATOM 553 O O . CYS A 1 70 ? -12.377 -0.208 0.987 1.00 92.19 70 CYS A O 1
ATOM 555 N N . ARG A 1 71 ? -13.577 1.684 0.931 1.00 92.56 71 ARG A N 1
ATOM 556 C CA . ARG A 1 71 ? -14.181 1.540 2.248 1.00 92.56 71 ARG A CA 1
ATOM 557 C C . ARG A 1 71 ? -15.441 0.687 2.148 1.00 92.56 71 ARG A C 1
ATOM 559 O O . ARG A 1 71 ? -16.357 0.985 1.387 1.00 92.56 71 ARG A O 1
ATOM 566 N N . ILE A 1 72 ? -15.518 -0.365 2.955 1.00 90.56 72 ILE A N 1
ATOM 567 C CA . ILE A 1 72 ? -16.567 -1.390 2.842 1.00 90.56 72 ILE A CA 1
ATOM 568 C C . ILE A 1 72 ? -17.950 -0.837 3.208 1.00 90.56 72 ILE A C 1
ATOM 570 O O . ILE A 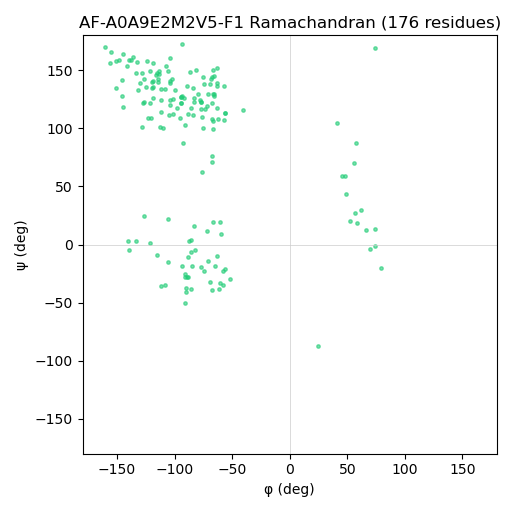1 72 ? -18.941 -1.176 2.567 1.00 90.56 72 ILE A O 1
ATOM 574 N N . VAL A 1 73 ? -18.036 0.024 4.227 1.00 91.56 73 VAL A N 1
ATOM 575 C CA . VAL A 1 73 ? -19.334 0.452 4.784 1.00 91.56 73 VAL A CA 1
ATOM 576 C C . VAL A 1 73 ? -20.147 1.348 3.848 1.00 91.56 73 VAL A C 1
ATOM 578 O O . VAL A 1 73 ? -21.375 1.305 3.880 1.00 91.56 73 VAL A O 1
ATOM 581 N N . ASP A 1 74 ? -19.486 2.169 3.035 1.00 88.56 74 ASP A N 1
ATOM 582 C CA . ASP A 1 74 ? -20.141 3.183 2.200 1.00 88.56 74 ASP A CA 1
ATOM 583 C C . ASP A 1 74 ? -19.646 3.198 0.749 1.00 88.56 74 ASP A C 1
ATOM 585 O O . ASP A 1 74 ? -20.120 4.013 -0.039 1.00 88.56 74 ASP A O 1
ATOM 589 N N . SER A 1 75 ? -18.742 2.281 0.377 1.00 87.25 75 SER A N 1
ATOM 590 C CA . SER A 1 75 ? -18.151 2.181 -0.966 1.00 87.25 75 SER A CA 1
ATOM 591 C C . SER A 1 75 ? -17.425 3.451 -1.423 1.00 87.25 75 SER A C 1
ATOM 593 O O . SER A 1 75 ? -17.188 3.634 -2.615 1.00 87.25 75 SER A O 1
ATOM 595 N N . THR A 1 76 ? -17.062 4.340 -0.493 1.00 88.62 76 THR A N 1
ATOM 596 C CA . THR A 1 76 ? -16.151 5.447 -0.802 1.00 88.62 76 THR A CA 1
ATOM 597 C C . THR A 1 76 ? -14.772 4.893 -1.136 1.00 88.62 76 TH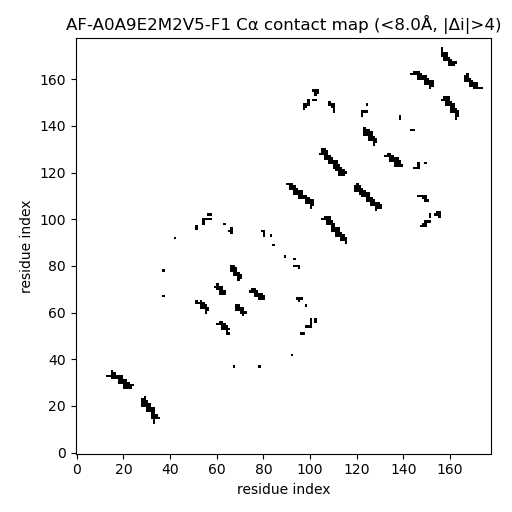R A C 1
ATOM 599 O O . THR A 1 76 ? -14.362 3.874 -0.580 1.00 88.62 76 THR A O 1
ATOM 602 N N . TYR A 1 77 ? -14.063 5.530 -2.065 1.00 89.69 77 TYR A N 1
ATOM 603 C CA . TYR A 1 77 ? -12.808 4.993 -2.575 1.00 89.69 77 TYR A CA 1
ATOM 604 C C . TYR A 1 77 ? -11.730 6.057 -2.741 1.00 89.69 77 TYR A C 1
ATOM 606 O O . TYR A 1 77 ? -11.996 7.257 -2.836 1.00 89.69 77 TYR A O 1
ATOM 614 N N . ILE A 1 78 ? -10.497 5.570 -2.769 1.00 88.19 78 ILE A N 1
ATOM 615 C CA . ILE A 1 78 ? -9.269 6.314 -2.961 1.00 88.19 78 ILE A CA 1
ATOM 616 C C . ILE A 1 78 ? -8.514 5.629 -4.101 1.00 88.19 78 ILE A C 1
ATOM 618 O O . ILE A 1 78 ? -8.198 4.444 -4.011 1.00 88.19 78 ILE A O 1
ATOM 622 N N . VAL A 1 79 ? -8.215 6.377 -5.162 1.00 87.19 79 VAL A N 1
ATOM 623 C CA . VAL A 1 79 ? -7.395 5.891 -6.280 1.00 87.19 79 VAL A CA 1
ATOM 624 C C . VAL A 1 79 ? -5.939 6.225 -5.974 1.00 87.19 79 VAL A C 1
ATOM 626 O O . VAL A 1 79 ? -5.537 7.389 -6.082 1.00 87.19 79 VAL A O 1
ATOM 629 N N . LEU A 1 80 ? -5.163 5.227 -5.549 1.00 83.81 80 LEU A N 1
ATOM 630 C CA . LEU A 1 80 ? -3.784 5.414 -5.091 1.00 83.81 80 LEU A CA 1
ATOM 631 C C . LEU A 1 80 ? -2.898 5.988 -6.209 1.00 83.81 80 LEU A C 1
ATOM 633 O O . LEU A 1 80 ? -2.138 6.925 -5.966 1.00 83.81 80 LEU A O 1
ATOM 637 N N . ASP A 1 81 ? -3.112 5.551 -7.452 1.00 75.19 81 ASP A N 1
ATOM 638 C CA . ASP A 1 81 ? -2.413 5.990 -8.672 1.00 75.19 81 ASP A CA 1
ATOM 639 C C . ASP A 1 81 ? -2.389 7.512 -8.856 1.00 75.19 81 ASP A C 1
ATOM 641 O O . ASP A 1 81 ? -1.452 8.090 -9.412 1.00 75.19 81 ASP A O 1
ATOM 645 N N . THR A 1 82 ? -3.412 8.205 -8.352 1.00 74.00 82 THR A N 1
ATOM 646 C CA . THR A 1 82 ? -3.520 9.659 -8.503 1.00 74.00 82 THR A CA 1
ATOM 647 C C . THR A 1 82 ? -2.605 10.448 -7.567 1.00 74.00 82 THR A C 1
ATOM 649 O O . THR A 1 82 ? -2.307 11.608 -7.864 1.00 74.00 82 THR A O 1
ATOM 652 N N . MET A 1 83 ? -2.115 9.834 -6.486 1.00 74.62 83 MET A N 1
ATOM 653 C CA . MET A 1 83 ? -1.352 10.511 -5.428 1.00 74.62 83 MET A CA 1
ATOM 654 C C . MET A 1 83 ? 0.079 10.866 -5.828 1.00 74.62 83 MET A C 1
ATOM 656 O O . MET A 1 83 ? 0.688 11.759 -5.244 1.00 74.62 83 MET A O 1
ATOM 660 N N . ILE A 1 84 ? 0.639 10.166 -6.813 1.00 70.19 84 ILE A N 1
ATOM 661 C CA . ILE A 1 84 ? 2.072 10.256 -7.136 1.00 70.19 84 ILE A CA 1
ATOM 662 C C . ILE A 1 84 ? 2.363 11.360 -8.145 1.00 70.19 84 ILE A C 1
ATOM 664 O O . ILE A 1 84 ? 3.417 11.996 -8.057 1.00 70.19 84 ILE A O 1
ATOM 668 N N . SER A 1 85 ? 1.367 11.658 -8.989 1.00 64.19 85 SER A N 1
ATOM 669 C CA . SER A 1 85 ? 0.834 13.015 -9.138 1.00 64.19 85 SER A CA 1
ATOM 670 C C . SER A 1 85 ? 1.785 14.148 -8.767 1.00 64.19 85 SER A C 1
ATOM 672 O O . SER A 1 85 ? 2.528 14.721 -9.565 1.00 64.19 85 SER A O 1
ATOM 674 N N . ASP A 1 86 ? 1.709 14.436 -7.474 1.00 59.62 86 ASP A N 1
ATOM 675 C CA . ASP A 1 86 ? 2.191 15.662 -6.866 1.00 59.62 86 ASP A CA 1
ATOM 676 C C . ASP A 1 86 ? 3.666 15.577 -6.452 1.00 59.62 86 ASP A C 1
ATOM 678 O O . ASP A 1 86 ? 4.275 16.594 -6.122 1.00 59.62 86 ASP A O 1
ATOM 682 N N . ILE A 1 87 ? 4.262 14.379 -6.472 1.00 63.50 87 ILE A N 1
ATOM 683 C CA . ILE A 1 87 ? 5.612 14.147 -5.945 1.00 63.50 87 ILE A CA 1
ATOM 684 C C . ILE A 1 87 ? 6.688 14.340 -7.018 1.00 63.50 87 ILE A C 1
ATOM 686 O O . ILE A 1 87 ? 7.765 14.845 -6.698 1.00 63.50 87 ILE A O 1
ATOM 690 N N . LYS A 1 88 ? 6.446 13.939 -8.277 1.00 60.09 88 LYS A N 1
ATOM 691 C CA . LYS A 1 88 ? 7.526 13.833 -9.285 1.00 60.09 88 LYS A CA 1
ATOM 692 C C . LYS A 1 88 ? 7.380 14.671 -10.560 1.00 60.09 88 LYS A C 1
ATOM 694 O O . LYS A 1 88 ? 8.303 14.669 -11.372 1.00 60.09 88 LYS A O 1
ATOM 699 N N . GLY A 1 89 ? 6.320 15.465 -10.703 1.00 57.19 89 GLY A N 1
ATOM 700 C CA . GLY A 1 89 ? 6.110 16.290 -11.898 1.00 57.19 89 GLY A CA 1
ATOM 701 C C . GLY A 1 89 ? 5.663 15.481 -13.127 1.00 57.19 89 GLY A C 1
ATOM 702 O O . GLY A 1 89 ? 5.681 14.254 -13.127 1.00 57.19 89 GLY A O 1
ATOM 703 N N . ASP A 1 90 ? 5.235 16.201 -14.164 1.00 52.84 90 ASP A N 1
ATOM 704 C CA . ASP A 1 90 ? 4.242 15.828 -15.195 1.00 52.84 90 ASP A CA 1
ATOM 705 C C . ASP A 1 90 ? 4.488 14.596 -16.110 1.00 52.84 90 ASP A C 1
ATOM 707 O O . ASP A 1 90 ? 3.866 14.525 -17.168 1.00 52.84 90 ASP A O 1
ATOM 711 N N . SER A 1 91 ? 5.350 13.620 -15.800 1.00 52.44 91 SER A N 1
ATOM 712 C CA . SER A 1 91 ? 5.712 12.600 -16.817 1.00 52.44 91 SER A CA 1
ATOM 713 C C . SER A 1 91 ? 5.842 11.141 -16.394 1.00 52.44 91 SER A C 1
ATOM 715 O O . SER A 1 91 ? 6.007 10.311 -17.277 1.00 52.44 91 SER A O 1
ATOM 717 N N . LEU A 1 92 ? 5.726 10.783 -15.113 1.00 61.97 92 LEU A N 1
ATOM 718 C CA . LEU A 1 92 ? 5.832 9.371 -14.728 1.00 61.97 92 LEU A CA 1
ATOM 719 C C . LEU A 1 92 ? 4.449 8.743 -14.564 1.00 61.97 92 LEU A C 1
ATOM 721 O O . LEU A 1 92 ? 3.665 9.146 -13.701 1.00 61.97 92 LEU A O 1
ATOM 725 N N . GLN A 1 93 ? 4.162 7.746 -15.400 1.00 70.25 93 GLN A N 1
ATOM 726 C CA . GLN A 1 93 ? 3.059 6.822 -15.180 1.00 70.25 93 GLN A CA 1
ATOM 727 C C . GLN A 1 93 ? 3.510 5.838 -14.110 1.00 70.25 93 GLN A C 1
ATOM 729 O O . GLN A 1 93 ? 4.484 5.112 -14.298 1.00 70.25 93 GLN A O 1
ATOM 734 N N . CYS A 1 94 ? 2.824 5.856 -12.977 1.00 77.62 94 CYS A N 1
ATOM 735 C CA . CYS A 1 94 ? 3.150 5.015 -11.843 1.00 77.62 94 CYS A CA 1
ATOM 736 C C . CYS A 1 94 ? 1.968 4.122 -11.471 1.00 77.62 94 CYS A C 1
ATOM 738 O O . CYS A 1 94 ? 0.818 4.520 -11.654 1.00 77.62 94 CYS A O 1
ATOM 740 N N . ASP A 1 95 ? 2.278 2.948 -10.939 1.00 80.44 95 ASP A N 1
ATOM 741 C CA . ASP A 1 95 ? 1.341 1.910 -10.523 1.00 80.44 95 ASP A CA 1
ATOM 742 C C . ASP A 1 95 ? 1.707 1.399 -9.117 1.00 80.44 95 ASP A C 1
ATOM 744 O O . ASP A 1 95 ? 2.849 1.527 -8.657 1.00 80.44 95 ASP A O 1
ATOM 748 N N . PHE A 1 96 ? 0.721 0.834 -8.431 1.00 84.31 96 PHE A N 1
ATOM 749 C CA . PHE A 1 96 ? 0.791 0.331 -7.067 1.00 84.31 96 PHE A CA 1
ATOM 750 C C . PHE A 1 96 ? 0.647 -1.190 -7.075 1.00 84.31 96 PHE A C 1
ATOM 752 O O . PHE A 1 96 ? -0.451 -1.746 -7.129 1.00 84.31 96 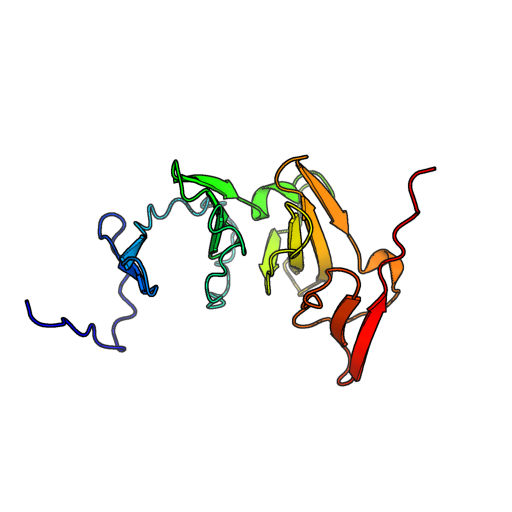PHE A O 1
ATOM 759 N N . LEU A 1 97 ? 1.775 -1.879 -6.946 1.00 85.12 97 LEU A N 1
ATOM 760 C CA . LEU A 1 97 ? 1.847 -3.333 -6.919 1.00 85.12 97 LEU A CA 1
ATOM 761 C C . LEU A 1 97 ? 2.070 -3.860 -5.499 1.00 85.12 97 LEU A C 1
ATOM 763 O O . LEU A 1 97 ? 2.556 -3.153 -4.619 1.00 85.12 97 LEU A O 1
ATOM 767 N N . TYR A 1 98 ? 1.749 -5.139 -5.287 1.00 84.62 98 TYR A N 1
ATOM 768 C CA . TYR A 1 98 ? 2.091 -5.892 -4.071 1.00 84.62 98 TYR A CA 1
ATOM 769 C C . TYR A 1 98 ? 1.756 -5.160 -2.763 1.00 84.62 98 TYR A C 1
ATOM 771 O O . TYR A 1 98 ? 2.629 -4.881 -1.938 1.00 84.62 98 TYR A O 1
ATOM 779 N N . TYR A 1 99 ? 0.480 -4.826 -2.592 1.00 87.81 99 TYR A N 1
ATOM 780 C CA . TYR A 1 99 ? 0.008 -4.075 -1.439 1.00 87.81 99 TYR A CA 1
ATOM 781 C C . TYR A 1 99 ? -0.333 -4.960 -0.231 1.00 87.81 99 TYR A C 1
ATOM 783 O O . TYR A 1 99 ? -0.806 -6.087 -0.365 1.00 87.81 99 TYR A O 1
ATOM 791 N N . SER A 1 100 ? -0.143 -4.421 0.974 1.00 89.12 100 SER A N 1
ATOM 792 C CA . SER A 1 100 ? -0.570 -5.034 2.236 1.00 89.12 100 SER A CA 1
ATOM 793 C C . SER A 1 100 ? -0.995 -3.963 3.235 1.00 89.12 100 SER A C 1
ATOM 795 O O . SER A 1 100 ? -0.346 -2.926 3.360 1.00 89.12 100 SER A O 1
ATOM 797 N N . PHE A 1 101 ? -2.043 -4.232 4.013 1.00 92.19 101 PHE A N 1
ATOM 798 C CA . PHE A 1 101 ? -2.397 -3.385 5.153 1.00 92.19 101 PHE A CA 1
ATOM 799 C C . PHE A 1 101 ? -1.349 -3.488 6.264 1.00 92.19 101 PHE A C 1
ATOM 801 O O . PHE A 1 101 ? -0.821 -4.571 6.539 1.00 92.19 101 PHE A O 1
ATOM 808 N N . ILE A 1 102 ? -1.076 -2.360 6.921 1.00 91.62 102 ILE A N 1
ATOM 809 C CA . ILE A 1 102 ? -0.280 -2.315 8.147 1.00 91.62 102 ILE A CA 1
ATOM 810 C C . ILE A 1 102 ? -1.187 -2.764 9.302 1.00 91.62 102 ILE A C 1
ATOM 812 O O . ILE A 1 102 ? -2.253 -2.187 9.500 1.00 91.62 102 ILE A O 1
ATOM 816 N N . PRO A 1 103 ? -0.818 -3.785 10.094 1.00 88.69 103 PRO A N 1
ATOM 817 C CA . PRO A 1 103 ? -1.733 -4.370 11.078 1.00 88.69 103 PRO A CA 1
ATOM 818 C C . PRO A 1 103 ? -2.028 -3.470 12.287 1.00 88.69 103 PRO A C 1
ATOM 820 O O . PRO A 1 103 ? -2.943 -3.775 13.053 1.00 88.69 103 PRO A O 1
ATOM 823 N N . THR A 1 104 ? -1.240 -2.414 12.489 1.00 89.50 104 THR A N 1
ATOM 824 C CA . THR A 1 104 ? -1.273 -1.540 13.671 1.00 89.50 104 THR A CA 1
ATOM 825 C C . THR A 1 104 ? -1.696 -0.107 13.369 1.00 89.50 104 THR A C 1
ATOM 827 O O . THR A 1 104 ? -1.908 0.664 14.301 1.00 89.50 104 THR A O 1
ATOM 830 N N . GLU A 1 105 ? -1.804 0.267 12.095 1.00 91.94 105 GLU A N 1
ATOM 831 C CA . GLU A 1 105 ? -2.017 1.646 11.654 1.00 91.94 105 GLU A CA 1
ATOM 832 C C . GLU A 1 105 ? -2.985 1.684 10.472 1.00 91.94 105 GLU A C 1
ATOM 834 O O . GLU A 1 105 ?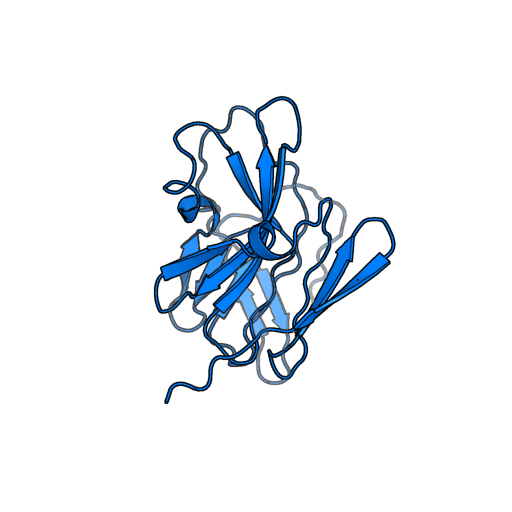 -3.048 0.716 9.712 1.00 91.94 105 GLU A O 1
ATOM 839 N N . PRO A 1 106 ? -3.706 2.801 10.272 1.00 94.62 106 PRO A N 1
ATOM 840 C CA . PRO A 1 106 ? -4.589 2.990 9.131 1.00 94.62 106 PRO A CA 1
ATOM 841 C C . PRO A 1 106 ? -3.776 3.309 7.870 1.00 94.62 106 PRO A C 1
ATOM 843 O O . PRO A 1 106 ? -3.841 4.399 7.301 1.00 94.62 106 PRO A O 1
ATOM 846 N N . ALA A 1 107 ? -2.942 2.359 7.465 1.00 93.62 107 ALA A N 1
ATOM 847 C CA . ALA A 1 107 ? -2.007 2.528 6.377 1.00 93.62 107 ALA A CA 1
ATOM 848 C C . ALA A 1 107 ? -1.826 1.246 5.567 1.00 93.62 107 ALA A C 1
ATOM 850 O O . ALA A 1 107 ? -2.171 0.140 5.993 1.00 93.62 107 ALA A O 1
ATOM 851 N N . VAL A 1 108 ? -1.252 1.412 4.382 1.00 92.69 108 VAL A N 1
ATOM 852 C CA . VAL A 1 108 ? -0.877 0.334 3.468 1.00 92.69 108 VAL A CA 1
ATOM 853 C C . VAL A 1 108 ? 0.570 0.494 3.050 1.00 92.69 108 VAL A C 1
ATOM 855 O O . VAL A 1 108 ? 1.051 1.617 2.942 1.00 92.69 108 VAL A O 1
ATOM 858 N N . ILE A 1 109 ? 1.252 -0.618 2.811 1.00 90.88 109 ILE A N 1
ATOM 859 C CA . ILE A 1 109 ? 2.537 -0.672 2.108 1.00 90.88 109 ILE A CA 1
ATOM 860 C C . ILE A 1 109 ? 2.313 -1.227 0.718 1.00 90.88 109 ILE A C 1
ATOM 862 O O . ILE A 1 109 ? 1.402 -2.025 0.522 1.00 90.88 109 ILE A O 1
ATOM 866 N N . PHE A 1 110 ? 3.129 -0.793 -0.227 1.00 89.69 110 PHE A N 1
ATOM 867 C CA . PHE A 1 110 ? 3.064 -1.204 -1.620 1.00 89.69 110 PHE A CA 1
ATOM 868 C C . PHE A 1 110 ? 4.432 -1.029 -2.272 1.00 89.69 110 PHE A C 1
ATOM 870 O O . PHE A 1 110 ? 5.315 -0.342 -1.748 1.00 89.69 110 PHE A O 1
ATOM 877 N N . ILE A 1 111 ? 4.586 -1.643 -3.436 1.00 86.69 111 ILE A N 1
ATOM 878 C CA . ILE A 1 111 ? 5.641 -1.323 -4.385 1.00 86.69 111 ILE A CA 1
ATOM 879 C C . ILE A 1 111 ? 5.068 -0.334 -5.385 1.00 86.69 111 ILE A C 1
ATOM 881 O O . ILE A 1 111 ? 4.080 -0.598 -6.061 1.00 86.69 111 ILE A O 1
ATOM 885 N N . LEU A 1 112 ? 5.709 0.815 -5.460 1.00 85.50 112 LEU A N 1
ATOM 886 C CA . LEU A 1 112 ? 5.502 1.813 -6.477 1.00 85.50 112 LEU A CA 1
ATOM 887 C C . LEU A 1 112 ? 6.372 1.469 -7.679 1.00 85.50 112 LEU A C 1
ATOM 889 O O . LEU A 1 112 ? 7.596 1.501 -7.555 1.00 85.50 112 LEU A O 1
ATOM 893 N N . VAL A 1 113 ? 5.748 1.197 -8.820 1.00 81.56 113 VAL A N 1
ATOM 894 C CA . VAL A 1 113 ? 6.448 0.980 -10.089 1.00 81.56 113 VAL A CA 1
ATOM 895 C C . VAL A 1 113 ? 6.148 2.132 -11.034 1.00 81.56 113 VAL A C 1
ATOM 897 O O . VAL A 1 113 ? 4.982 2.398 -11.299 1.00 81.56 113 VAL A O 1
ATOM 900 N N . CYS A 1 114 ? 7.168 2.820 -11.547 1.00 78.69 114 CYS A N 1
ATOM 901 C CA . CYS A 1 114 ? 6.993 3.882 -12.544 1.00 78.69 114 CYS A CA 1
ATOM 902 C C . CYS A 1 114 ? 7.717 3.561 -13.859 1.00 78.69 114 CYS A C 1
ATOM 904 O O . CYS A 1 114 ? 8.847 3.068 -13.839 1.00 78.69 114 CYS A O 1
ATOM 906 N N . ASP A 1 115 ? 7.082 3.891 -14.984 1.00 73.69 115 ASP A N 1
ATOM 907 C CA . ASP A 1 115 ? 7.628 3.795 -16.348 1.00 73.69 115 ASP A CA 1
ATOM 908 C C . ASP A 1 115 ? 8.018 5.204 -16.848 1.00 73.69 115 ASP A C 1
ATOM 910 O O . ASP A 1 115 ? 7.311 6.178 -16.565 1.00 73.69 115 ASP A O 1
ATOM 914 N N . ASP A 1 116 ? 9.144 5.319 -17.560 1.00 70.00 116 ASP A N 1
ATOM 915 C CA . ASP A 1 116 ? 9.595 6.540 -18.256 1.00 70.00 116 ASP A CA 1
ATOM 916 C C . ASP A 1 116 ? 9.438 6.479 -19.784 1.00 70.00 116 ASP A C 1
ATOM 918 O O . ASP A 1 116 ? 10.111 7.214 -20.503 1.00 70.00 116 ASP A O 1
ATOM 922 N N . ASP A 1 117 ? 8.547 5.612 -20.266 1.00 66.69 117 ASP A N 1
ATOM 923 C CA . ASP A 1 117 ? 8.287 5.255 -21.666 1.00 66.69 117 ASP A CA 1
ATOM 924 C C . ASP A 1 117 ? 9.296 4.266 -22.281 1.00 66.69 117 ASP A C 1
ATOM 926 O O . ASP A 1 117 ? 8.956 3.594 -23.264 1.00 66.69 117 ASP A O 1
ATOM 930 N N . GLU A 1 118 ? 10.502 4.116 -21.720 1.00 66.12 118 GLU A N 1
ATOM 931 C CA . GLU A 1 118 ? 11.529 3.199 -22.236 1.00 66.12 118 GLU A CA 1
ATOM 932 C C . GLU A 1 118 ? 11.795 2.008 -21.303 1.00 66.12 118 GLU A C 1
ATOM 934 O O . GLU A 1 118 ? 12.035 0.895 -21.787 1.00 66.12 118 GLU A O 1
ATOM 939 N N . THR A 1 119 ? 11.739 2.211 -19.983 1.00 64.62 119 THR A N 1
ATOM 940 C CA . THR A 1 119 ? 12.057 1.190 -18.973 1.00 64.62 119 THR A CA 1
ATOM 941 C C . THR A 1 119 ? 11.235 1.347 -17.691 1.00 64.62 119 THR A C 1
ATOM 943 O O . THR A 1 119 ? 10.764 2.430 -17.362 1.00 64.62 119 THR A O 1
ATOM 946 N N . PHE A 1 120 ? 11.106 0.268 -16.908 1.00 63.22 120 PHE A N 1
ATOM 947 C CA . PHE A 1 120 ? 10.699 0.397 -15.506 1.00 63.22 120 PHE A CA 1
ATOM 948 C C . PHE A 1 120 ? 11.822 1.122 -14.757 1.00 63.22 120 PHE A C 1
ATOM 950 O O . PHE A 1 120 ? 12.903 0.569 -14.559 1.00 63.22 120 PHE A O 1
ATOM 957 N N . VAL A 1 121 ? 11.593 2.387 -14.411 1.00 60.94 121 VAL A N 1
ATOM 958 C CA . VAL A 1 121 ? 12.640 3.285 -13.894 1.00 60.94 121 VAL A CA 1
ATOM 959 C C . VAL A 1 121 ? 12.742 3.253 -12.389 1.00 60.94 121 VAL A C 1
ATOM 961 O O . VAL A 1 121 ? 13.797 3.549 -11.827 1.00 60.94 121 VAL A O 1
ATOM 964 N N . LEU A 1 122 ? 11.638 2.952 -11.717 1.00 62.34 122 LEU A N 1
ATOM 965 C CA . LEU A 1 122 ? 11.576 3.102 -10.280 1.00 62.34 122 LEU A CA 1
ATOM 966 C C . LEU A 1 122 ? 10.721 2.013 -9.668 1.00 62.34 122 LEU A C 1
ATOM 968 O O . LEU A 1 122 ? 9.524 1.975 -9.922 1.00 62.34 122 LEU A O 1
ATOM 972 N N . GLU A 1 123 ? 11.347 1.208 -8.820 1.00 73.56 123 GLU A N 1
ATOM 973 C CA . GLU A 1 123 ? 10.683 0.336 -7.863 1.00 73.56 123 GLU A CA 1
ATOM 974 C C . GLU A 1 123 ? 10.951 0.892 -6.470 1.00 73.56 123 GLU A C 1
ATOM 976 O O . GLU A 1 123 ? 12.034 0.716 -5.911 1.00 73.56 123 GLU A O 1
ATOM 981 N N . SER A 1 124 ? 9.975 1.605 -5.918 1.00 82.94 124 SER A N 1
ATOM 982 C CA . SER A 1 124 ? 10.077 2.163 -4.574 1.00 82.94 124 SER A CA 1
ATOM 983 C C . SER A 1 124 ? 9.107 1.475 -3.639 1.00 82.94 124 SER A C 1
ATOM 985 O O . SER A 1 124 ? 7.930 1.334 -3.941 1.00 82.94 124 SER A O 1
ATOM 987 N N . ILE A 1 125 ? 9.558 1.094 -2.449 1.00 86.50 125 ILE A N 1
ATOM 988 C CA . ILE A 1 125 ? 8.629 0.680 -1.399 1.00 86.50 125 ILE A CA 1
ATOM 989 C C . ILE A 1 125 ? 8.006 1.949 -0.823 1.00 86.50 125 ILE A C 1
ATOM 991 O O . ILE A 1 125 ? 8.723 2.827 -0.348 1.00 86.50 125 ILE A O 1
ATOM 995 N N . GLY A 1 126 ? 6.684 2.056 -0.864 1.00 88.31 126 GLY A N 1
ATOM 996 C CA . GLY A 1 126 ? 5.939 3.179 -0.310 1.00 88.31 126 GLY A CA 1
ATOM 997 C C . GLY A 1 126 ? 4.987 2.733 0.788 1.00 88.31 126 GLY A C 1
ATOM 998 O O . GLY A 1 126 ? 4.557 1.582 0.819 1.00 88.31 126 GLY A O 1
ATOM 999 N N . SER A 1 127 ? 4.634 3.650 1.685 1.00 90.75 127 SER A N 1
ATOM 1000 C CA . SER A 1 127 ? 3.480 3.491 2.562 1.00 90.75 127 SER A CA 1
ATOM 1001 C C . SER A 1 127 ? 2.542 4.683 2.467 1.00 90.75 127 SER A C 1
ATOM 1003 O O . SER A 1 127 ? 2.991 5.824 2.388 1.00 90.75 127 SER A O 1
ATOM 1005 N N . PHE A 1 128 ? 1.242 4.423 2.530 1.00 92.25 128 PHE A N 1
ATOM 1006 C CA . PHE A 1 128 ? 0.203 5.443 2.486 1.00 92.25 128 PHE A CA 1
ATOM 1007 C C . PHE A 1 128 ? -0.727 5.300 3.685 1.00 92.25 128 PHE A C 1
ATOM 1009 O O . PHE A 1 128 ? -1.320 4.240 3.877 1.00 92.25 128 PHE A O 1
ATOM 1016 N N . ASN A 1 129 ? -0.855 6.362 4.481 1.00 94.00 129 ASN A N 1
ATOM 1017 C CA . ASN A 1 129 ? -1.825 6.450 5.563 1.00 94.00 129 ASN A CA 1
ATOM 1018 C C . ASN A 1 129 ? -3.143 7.014 5.020 1.00 94.00 129 ASN A C 1
ATOM 1020 O O . ASN A 1 129 ? -3.221 8.179 4.633 1.00 94.00 129 ASN A O 1
ATOM 1024 N N . TYR A 1 130 ? -4.184 6.185 4.998 1.00 93.25 130 TYR A N 1
ATOM 1025 C CA . TYR A 1 130 ? -5.469 6.523 4.386 1.00 93.25 130 TYR A CA 1
ATOM 1026 C C . TYR A 1 130 ? -6.392 7.349 5.290 1.00 93.25 130 TYR A C 1
ATOM 1028 O O . TYR A 1 130 ? -7.441 7.802 4.835 1.00 93.25 130 TYR A O 1
ATOM 1036 N N . GLU A 1 131 ? -6.009 7.593 6.544 1.00 92.31 131 GLU A N 1
ATOM 1037 C CA . GLU A 1 131 ? -6.682 8.568 7.407 1.00 92.31 131 GLU A CA 1
ATOM 1038 C C . GLU A 1 131 ? -6.075 9.969 7.278 1.00 92.31 131 GLU A C 1
ATOM 1040 O O . GLU A 1 131 ? -6.808 10.958 7.258 1.00 92.31 131 GLU A O 1
ATOM 1045 N N . THR A 1 132 ? -4.745 10.073 7.190 1.00 92.75 132 THR A N 1
ATOM 1046 C CA . THR A 1 132 ? -4.042 11.367 7.130 1.00 92.75 132 THR A CA 1
ATOM 1047 C C . THR A 1 132 ? -3.762 11.844 5.708 1.00 92.75 132 THR A C 1
ATOM 1049 O O . THR A 1 132 ? -3.499 13.029 5.508 1.00 92.75 132 THR A O 1
ATOM 1052 N N . GLY A 1 133 ? -3.813 10.947 4.720 1.00 89.62 133 GLY A N 1
ATOM 1053 C CA . GLY A 1 133 ? -3.394 11.225 3.348 1.00 89.62 133 GLY A CA 1
ATOM 1054 C C . GLY A 1 133 ? -1.872 11.296 3.176 1.00 89.62 133 GLY A C 1
ATOM 1055 O O . GLY A 1 133 ? -1.396 11.801 2.162 1.00 89.62 133 GLY A O 1
ATOM 1056 N N . GLU A 1 134 ? -1.097 10.840 4.162 1.00 90.56 134 GLU A N 1
ATOM 1057 C CA . GLU A 1 134 ? 0.363 10.927 4.142 1.00 90.56 134 GLU A CA 1
ATOM 1058 C C . GLU A 1 134 ? 0.986 9.769 3.352 1.00 90.56 134 GLU A C 1
ATOM 1060 O O . GLU A 1 134 ? 0.799 8.596 3.685 1.00 90.56 134 GLU A O 1
ATOM 1065 N N . LEU A 1 135 ? 1.773 10.111 2.329 1.00 88.00 135 LEU A N 1
ATOM 1066 C CA . LEU A 1 135 ? 2.566 9.185 1.522 1.00 88.00 135 LEU A CA 1
ATOM 1067 C C . LEU A 1 135 ? 4.045 9.268 1.926 1.00 88.00 135 LEU A C 1
ATOM 1069 O O . LEU A 1 135 ? 4.652 10.336 1.885 1.00 88.00 135 LEU A O 1
ATOM 1073 N N . THR A 1 136 ? 4.634 8.131 2.294 1.00 86.88 136 THR A N 1
ATOM 1074 C CA . THR A 1 136 ? 6.052 7.980 2.654 1.00 86.88 136 THR A CA 1
ATOM 1075 C C . THR A 1 136 ? 6.751 7.018 1.697 1.00 86.88 136 THR A C 1
ATOM 1077 O O . THR A 1 136 ? 6.232 5.944 1.415 1.00 86.88 136 THR A O 1
ATOM 1080 N N . ILE A 1 137 ? 7.950 7.372 1.230 1.00 85.38 137 ILE A N 1
ATOM 1081 C CA . ILE A 1 137 ? 8.777 6.543 0.341 1.00 85.38 137 ILE A CA 1
ATOM 1082 C C . ILE A 1 137 ? 9.939 5.934 1.151 1.00 85.38 137 ILE A C 1
ATOM 1084 O O . ILE A 1 137 ? 10.816 6.651 1.633 1.00 85.38 137 ILE A O 1
ATOM 1088 N N . ILE A 1 138 ? 9.903 4.614 1.351 1.00 80.88 138 ILE A N 1
ATOM 1089 C CA . ILE A 1 138 ? 10.722 3.842 2.305 1.00 80.88 138 ILE A CA 1
ATOM 1090 C C . ILE A 1 138 ? 12.090 3.447 1.725 1.00 80.88 138 ILE A C 1
ATOM 1092 O O . ILE A 1 138 ? 13.087 3.467 2.445 1.00 80.88 138 ILE A O 1
ATOM 1096 N N . ASP A 1 139 ? 12.173 3.089 0.445 1.00 70.94 139 ASP A N 1
ATOM 1097 C CA . ASP A 1 139 ? 13.412 2.637 -0.220 1.00 70.94 139 ASP A CA 1
ATOM 1098 C C . ASP A 1 139 ? 14.560 3.663 -0.157 1.00 70.94 139 ASP A C 1
ATOM 1100 O O . ASP A 1 139 ? 15.719 3.289 0.047 1.00 70.94 139 ASP A O 1
ATOM 1104 N N . SER A 1 140 ? 14.230 4.958 -0.209 1.00 61.56 140 SER A N 1
ATOM 1105 C CA . SER A 1 140 ? 15.177 6.069 -0.050 1.00 61.56 140 SER A CA 1
ATOM 1106 C C . SER A 1 140 ? 15.967 6.013 1.266 1.00 61.56 140 SER A C 1
ATOM 1108 O O . SER A 1 140 ? 17.058 6.573 1.369 1.00 61.56 140 SER A O 1
ATOM 1110 N N . ILE A 1 141 ? 15.444 5.298 2.266 1.00 58.66 141 ILE A N 1
ATOM 1111 C CA . ILE A 1 141 ? 16.025 5.147 3.602 1.00 58.66 141 ILE A CA 1
ATOM 1112 C C . ILE A 1 141 ? 16.957 3.925 3.667 1.00 58.66 141 ILE A C 1
ATOM 1114 O O . ILE A 1 141 ? 17.874 3.890 4.489 1.00 58.66 141 ILE A O 1
ATOM 1118 N N . ALA A 1 142 ? 16.744 2.924 2.810 1.00 60.78 142 ALA A N 1
ATOM 1119 C CA . ALA A 1 142 ? 17.387 1.618 2.920 1.00 60.78 142 ALA A CA 1
ATOM 1120 C C . ALA A 1 142 ? 18.505 1.367 1.891 1.00 60.78 142 ALA A C 1
ATOM 1122 O O . ALA A 1 142 ? 19.303 0.451 2.092 1.00 60.78 142 ALA A O 1
ATOM 1123 N N . GLY A 1 143 ? 18.593 2.175 0.824 1.00 64.25 143 GLY A N 1
ATOM 1124 C CA . GLY A 1 143 ? 19.681 2.108 -0.165 1.00 64.25 143 GLY A CA 1
ATOM 1125 C C . GLY A 1 143 ? 19.759 0.776 -0.917 1.00 64.25 143 GLY A C 1
ATOM 1126 O O . GLY A 1 143 ? 20.850 0.328 -1.265 1.00 64.25 143 GLY A O 1
ATOM 1127 N N . MET A 1 144 ? 18.616 0.120 -1.094 1.00 66.69 144 MET A N 1
ATOM 1128 C CA . MET A 1 144 ? 18.476 -1.144 -1.814 1.00 66.69 144 MET A CA 1
ATOM 1129 C C . MET A 1 144 ? 17.782 -0.882 -3.164 1.00 66.69 144 MET A C 1
ATOM 1131 O O . MET A 1 144 ? 17.053 0.099 -3.296 1.00 66.69 144 MET A O 1
ATOM 1135 N N . GLU A 1 145 ? 18.033 -1.742 -4.149 1.00 70.25 145 GLU A N 1
ATOM 1136 C CA . GLU A 1 145 ? 17.454 -1.702 -5.502 1.00 70.25 145 GLU A CA 1
ATOM 1137 C C . GLU A 1 145 ? 16.755 -3.049 -5.782 1.00 70.25 145 GLU A C 1
ATOM 1139 O O . GLU A 1 145 ? 17.113 -4.046 -5.148 1.00 70.25 145 GLU A O 1
ATOM 1144 N N . ASP A 1 146 ? 15.799 -3.082 -6.720 1.00 73.38 146 ASP A N 1
ATOM 1145 C CA . ASP A 1 146 ? 15.077 -4.287 -7.187 1.00 73.38 146 ASP A CA 1
ATOM 1146 C C . ASP A 1 146 ? 14.343 -5.031 -6.055 1.00 73.38 146 ASP A C 1
ATOM 1148 O O . ASP A 1 146 ? 14.890 -5.922 -5.392 1.00 73.38 146 ASP A O 1
ATOM 1152 N N . PHE A 1 147 ? 13.105 -4.614 -5.779 1.00 74.31 147 PHE A N 1
ATOM 1153 C CA . PHE A 1 147 ? 12.334 -5.100 -4.636 1.00 74.31 147 PHE A CA 1
ATOM 1154 C C . PHE A 1 147 ? 11.112 -5.889 -5.070 1.00 74.31 147 PHE A C 1
ATOM 1156 O O . PHE A 1 147 ? 10.332 -5.460 -5.912 1.00 74.31 147 PHE A O 1
ATOM 1163 N N . SER A 1 148 ? 10.839 -6.982 -4.362 1.00 74.62 148 SER A N 1
ATOM 1164 C CA . SER A 1 148 ? 9.573 -7.696 -4.500 1.00 74.62 148 SER A CA 1
ATOM 1165 C C . SER A 1 148 ? 8.911 -7.979 -3.149 1.00 74.62 148 SER A C 1
ATOM 1167 O O . SER A 1 148 ? 9.558 -8.349 -2.165 1.00 74.62 148 SER A O 1
ATOM 1169 N N . ILE A 1 149 ? 7.584 -7.801 -3.142 1.00 76.62 149 ILE A N 1
ATOM 1170 C CA . ILE A 1 149 ? 6.615 -8.324 -2.169 1.00 76.62 149 ILE A CA 1
ATOM 1171 C C . ILE A 1 149 ? 6.930 -7.925 -0.709 1.00 76.62 149 ILE A C 1
ATOM 1173 O O . ILE A 1 149 ? 7.315 -8.777 0.098 1.00 76.62 149 ILE A O 1
ATOM 1177 N N . PRO A 1 150 ? 6.776 -6.641 -0.327 1.00 84.44 150 PRO A N 1
ATOM 1178 C CA . PRO A 1 150 ? 6.915 -6.234 1.063 1.00 84.44 150 PRO A CA 1
ATOM 1179 C C . PRO A 1 150 ? 5.731 -6.748 1.892 1.00 84.44 150 PRO A C 1
ATOM 1181 O O . PRO A 1 150 ? 4.570 -6.531 1.550 1.00 84.44 150 PRO A O 1
ATOM 1184 N N . VAL A 1 151 ? 6.016 -7.398 3.020 1.00 84.75 151 VAL A N 1
ATOM 1185 C CA . VAL A 1 151 ? 4.989 -7.908 3.943 1.00 84.75 151 VAL A CA 1
ATOM 1186 C C . VAL A 1 151 ? 5.322 -7.508 5.374 1.00 84.75 151 VAL A C 1
ATOM 1188 O O . VAL A 1 151 ? 6.452 -7.688 5.833 1.00 84.75 151 VAL A O 1
ATOM 1191 N N . TYR A 1 152 ? 4.332 -6.998 6.106 1.00 87.75 152 TYR A N 1
ATOM 1192 C CA . TYR A 1 152 ? 4.493 -6.689 7.526 1.00 87.75 152 TYR A CA 1
ATOM 1193 C C . TYR A 1 152 ? 4.484 -7.939 8.401 1.00 87.75 152 TYR A C 1
ATOM 1195 O O . TYR A 1 152 ? 3.706 -8.874 8.199 1.00 87.75 152 TYR A O 1
ATOM 1203 N N . SER A 1 153 ? 5.294 -7.910 9.457 1.00 88.06 153 SER A N 1
ATOM 1204 C CA . SER A 1 153 ? 5.091 -8.792 10.599 1.00 88.06 153 SER A CA 1
ATOM 1205 C C . SER A 1 153 ? 3.742 -8.496 11.273 1.00 88.06 153 SER A C 1
ATOM 1207 O O . SER A 1 153 ? 3.284 -7.353 11.259 1.00 88.06 153 SER A O 1
ATOM 1209 N N . PRO A 1 154 ? 3.102 -9.484 11.929 1.00 86.94 154 PRO A N 1
ATOM 1210 C CA . PRO A 1 154 ? 1.808 -9.281 12.591 1.00 86.94 154 PRO A CA 1
ATOM 1211 C C . PRO A 1 154 ? 1.786 -8.187 13.671 1.00 86.94 154 PRO A C 1
ATOM 1213 O O . PRO A 1 154 ? 0.713 -7.687 14.004 1.00 86.94 154 PRO A O 1
ATOM 1216 N N . ASP A 1 155 ? 2.952 -7.853 14.234 1.00 87.62 155 ASP A N 1
ATOM 1217 C CA . ASP A 1 155 ? 3.158 -6.789 15.225 1.00 87.62 155 ASP A CA 1
ATOM 1218 C C . ASP A 1 155 ? 3.390 -5.398 14.594 1.00 87.62 155 ASP A C 1
ATOM 1220 O O . ASP A 1 155 ? 3.447 -4.415 15.322 1.00 87.62 155 ASP A O 1
ATOM 1224 N N . GLY A 1 156 ? 3.516 -5.296 13.264 1.00 87.12 156 GLY A N 1
ATOM 1225 C CA . GLY A 1 156 ? 3.754 -4.040 12.539 1.00 87.12 156 GLY A CA 1
ATOM 1226 C C . GLY A 1 156 ? 5.174 -3.472 12.667 1.00 87.12 156 GLY A C 1
ATOM 1227 O O . GLY A 1 156 ? 5.487 -2.448 12.059 1.00 87.12 156 GLY A O 1
ATOM 1228 N N . GLU A 1 157 ? 6.059 -4.123 13.423 1.00 88.94 157 GLU A N 1
ATOM 1229 C CA . GLU A 1 157 ? 7.396 -3.598 13.726 1.00 88.94 157 GLU A CA 1
ATOM 1230 C C . GLU A 1 157 ? 8.437 -3.915 12.648 1.00 88.94 157 GLU A C 1
ATOM 1232 O O . GLU A 1 157 ? 9.523 -3.328 12.638 1.00 88.94 157 GLU A O 1
ATOM 1237 N N . LYS A 1 158 ? 8.163 -4.901 11.789 1.00 90.62 158 LYS A N 1
ATOM 1238 C CA . LYS A 1 158 ? 9.126 -5.431 10.822 1.00 90.62 158 LYS A CA 1
ATOM 1239 C C . LYS A 1 158 ? 8.483 -5.557 9.449 1.00 90.62 158 LYS A C 1
ATOM 1241 O O . LYS A 1 158 ? 7.298 -5.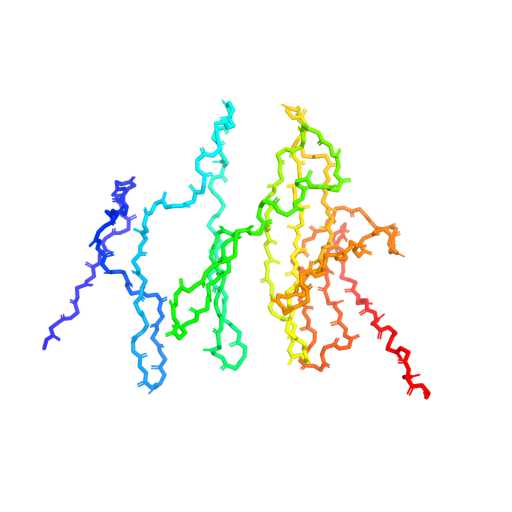861 9.337 1.00 90.62 158 LYS A O 1
ATOM 1246 N N . ILE A 1 159 ? 9.288 -5.367 8.411 1.00 89.06 159 ILE A N 1
ATOM 1247 C CA . ILE A 1 159 ? 8.894 -5.595 7.018 1.00 89.06 159 ILE A CA 1
ATOM 1248 C C . ILE A 1 159 ? 9.843 -6.638 6.442 1.00 89.06 159 ILE A C 1
ATOM 1250 O O . ILE A 1 159 ? 11.058 -6.438 6.450 1.00 89.06 159 ILE A O 1
ATOM 1254 N N . ALA A 1 160 ? 9.293 -7.752 5.967 1.00 88.44 160 ALA A N 1
ATOM 1255 C CA . ALA A 1 160 ? 10.024 -8.729 5.177 1.00 88.44 160 ALA A CA 1
ATOM 1256 C C . ALA A 1 160 ? 9.920 -8.362 3.696 1.00 88.44 160 ALA A C 1
ATOM 1258 O O . ALA A 1 160 ? 8.842 -8.001 3.231 1.00 88.44 160 ALA A O 1
ATOM 1259 N N . LEU A 1 161 ? 11.032 -8.453 2.972 1.00 86.06 161 LEU A N 1
ATOM 1260 C CA . LEU A 1 161 ? 11.088 -8.162 1.539 1.00 86.06 161 LEU A CA 1
ATOM 1261 C C . LEU A 1 161 ? 12.176 -8.990 0.852 1.00 86.06 161 LEU A C 1
ATOM 1263 O O . LEU A 1 161 ? 13.122 -9.456 1.500 1.00 86.06 161 LEU A O 1
ATOM 1267 N N . LEU A 1 162 ? 12.040 -9.160 -0.460 1.00 83.56 162 LEU A N 1
ATOM 1268 C CA . LEU A 1 162 ? 13.016 -9.826 -1.318 1.00 83.56 162 LEU A CA 1
ATOM 1269 C C . LEU A 1 162 ? 13.719 -8.798 -2.208 1.00 83.56 162 LEU A C 1
ATOM 1271 O O . LEU A 1 162 ? 13.057 -7.954 -2.804 1.00 83.56 162 LEU A O 1
ATOM 1275 N N . SER A 1 163 ? 15.045 -8.884 -2.303 1.00 83.69 163 SER A N 1
ATOM 1276 C CA . SER A 1 163 ? 15.859 -8.089 -3.233 1.00 83.69 163 SER A CA 1
ATOM 1277 C C . SER A 1 163 ? 17.116 -8.869 -3.609 1.00 83.69 163 SER A C 1
ATOM 1279 O O . SER A 1 163 ? 17.726 -9.506 -2.746 1.00 83.69 163 SER A O 1
ATOM 1281 N N . ASP A 1 164 ? 17.470 -8.896 -4.898 1.00 83.88 164 ASP A N 1
ATOM 1282 C CA . ASP A 1 164 ? 18.664 -9.591 -5.417 1.00 83.88 164 ASP A CA 1
ATOM 1283 C C . ASP A 1 164 ? 18.796 -11.046 -4.894 1.00 83.88 164 ASP A C 1
ATOM 1285 O O . ASP A 1 164 ? 19.841 -11.502 -4.415 1.00 83.88 164 ASP A O 1
ATOM 1289 N N . GLY A 1 165 ? 17.670 -11.773 -4.877 1.00 83.06 165 GLY A N 1
ATOM 1290 C CA . GLY A 1 165 ? 17.589 -13.159 -4.398 1.00 83.06 165 GLY A CA 1
ATOM 1291 C C . GLY A 1 165 ? 17.843 -13.354 -2.895 1.00 83.06 165 GLY A C 1
ATOM 1292 O O . GLY A 1 165 ? 18.024 -14.488 -2.444 1.00 83.06 165 GLY A O 1
ATOM 1293 N N . LYS A 1 166 ? 17.868 -12.276 -2.107 1.00 85.38 166 LYS A N 1
ATOM 1294 C CA . LYS A 1 166 ? 18.068 -12.289 -0.654 1.00 85.38 166 LYS A CA 1
ATOM 1295 C C . LYS A 1 166 ? 16.808 -11.822 0.063 1.00 85.38 166 LYS A C 1
ATOM 1297 O O . LYS A 1 166 ? 16.055 -10.992 -0.435 1.00 85.38 166 LYS A O 1
ATOM 1302 N N . VAL A 1 167 ? 16.610 -12.355 1.266 1.00 88.50 167 VAL A N 1
ATOM 1303 C CA . VAL A 1 167 ? 15.547 -11.927 2.180 1.00 88.50 167 VAL A CA 1
ATOM 1304 C C . VAL A 1 167 ? 16.108 -10.867 3.117 1.00 88.50 167 VAL A C 1
ATOM 1306 O O . VAL A 1 167 ? 17.109 -11.107 3.796 1.00 88.50 167 VAL A O 1
ATOM 1309 N N . TYR A 1 168 ? 15.428 -9.730 3.196 1.00 86.38 168 TYR A N 1
ATOM 1310 C CA . TYR A 1 168 ? 15.730 -8.653 4.129 1.00 86.38 168 TYR A CA 1
ATOM 1311 C C . TYR A 1 168 ? 14.597 -8.497 5.139 1.00 86.38 168 TYR A C 1
ATOM 1313 O O . TYR A 1 168 ? 13.427 -8.702 4.819 1.00 86.38 168 TYR A O 1
ATOM 1321 N N . ILE A 1 169 ? 14.963 -8.118 6.365 1.00 89.62 169 ILE A N 1
ATOM 1322 C CA . ILE A 1 169 ? 14.028 -7.732 7.421 1.00 89.62 169 ILE A CA 1
ATOM 1323 C C . ILE A 1 169 ? 14.359 -6.297 7.819 1.00 89.62 169 ILE A C 1
ATOM 1325 O O . ILE A 1 169 ? 15.400 -6.044 8.431 1.00 89.62 169 ILE A O 1
ATOM 1329 N N . LEU A 1 170 ? 13.486 -5.360 7.462 1.00 86.94 170 LEU A N 1
ATOM 1330 C CA . LEU A 1 170 ? 13.570 -3.977 7.915 1.00 86.94 170 LEU A CA 1
ATOM 1331 C C . LEU A 1 170 ? 12.919 -3.857 9.287 1.00 86.94 170 LEU A C 1
ATOM 1333 O O . LEU A 1 170 ? 11.824 -4.371 9.495 1.00 86.94 170 LEU A O 1
ATOM 1337 N N . TYR A 1 171 ? 13.581 -3.160 10.207 1.00 86.56 171 TYR A N 1
ATOM 1338 C CA . TYR A 1 171 ? 13.040 -2.843 11.526 1.00 86.56 171 TYR A CA 1
ATOM 1339 C C . TYR A 1 171 ? 12.544 -1.404 11.523 1.00 86.56 171 TYR A C 1
ATOM 1341 O O . TYR A 1 171 ? 13.305 -0.484 11.215 1.00 86.56 171 TYR A O 1
ATOM 1349 N N . ARG A 1 172 ? 11.279 -1.200 11.886 1.00 80.31 172 ARG A N 1
ATOM 1350 C CA . ARG A 1 172 ? 10.708 0.135 12.022 1.00 80.31 172 ARG A CA 1
ATOM 1351 C C . ARG A 1 172 ? 11.055 0.675 13.403 1.00 80.31 172 ARG A C 1
ATOM 1353 O O . ARG A 1 172 ? 10.578 0.171 14.416 1.00 80.31 172 ARG A O 1
ATOM 1360 N N . TRP A 1 173 ? 11.904 1.699 13.448 1.00 72.50 173 TRP A N 1
ATOM 1361 C CA . TRP A 1 173 ? 12.199 2.381 14.703 1.00 72.50 173 TRP A CA 1
ATOM 1362 C C . TRP A 1 173 ? 11.010 3.267 15.070 1.00 72.50 173 TRP A C 1
ATOM 1364 O O . TRP A 1 173 ? 10.834 4.350 14.515 1.00 72.50 173 TRP A O 1
ATOM 1374 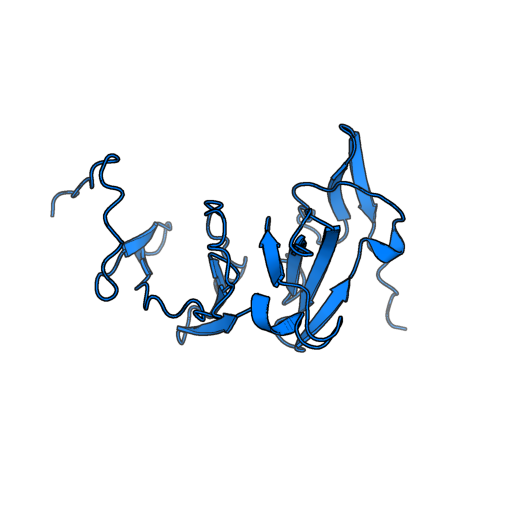N N . MET A 1 174 ? 10.163 2.797 15.982 1.00 63.09 174 MET A N 1
ATOM 1375 C CA . MET A 1 174 ? 9.142 3.648 16.581 1.00 63.09 174 MET A CA 1
ATOM 1376 C C . MET A 1 174 ? 9.842 4.547 17.595 1.00 63.09 174 MET A C 1
ATOM 1378 O O . MET A 1 174 ? 10.337 4.073 18.617 1.00 63.09 174 MET A O 1
ATOM 1382 N N . ASN A 1 175 ? 9.938 5.843 17.302 1.00 56.47 175 ASN A N 1
ATOM 1383 C CA . ASN A 1 175 ? 10.297 6.796 18.343 1.00 56.47 175 ASN A CA 1
ATOM 1384 C C . ASN A 1 175 ? 9.175 6.757 19.382 1.00 56.47 175 ASN A C 1
ATOM 1386 O O . ASN A 1 175 ? 8.031 7.072 19.055 1.00 56.47 175 ASN A O 1
ATOM 1390 N N . GLU A 1 176 ? 9.490 6.352 20.613 1.00 52.34 176 GLU A N 1
ATOM 1391 C CA . GLU A 1 176 ? 8.586 6.567 21.737 1.00 52.34 176 GLU A CA 1
ATOM 1392 C C . GLU A 1 176 ? 8.301 8.070 21.790 1.00 52.34 176 GLU A C 1
ATOM 1394 O O . GLU A 1 176 ? 9.210 8.882 21.986 1.00 52.34 176 GLU A O 1
ATOM 1399 N N . VAL A 1 177 ? 7.050 8.448 21.524 1.00 53.41 177 VAL A N 1
ATOM 1400 C CA . VAL A 1 177 ? 6.594 9.821 21.728 1.00 53.41 177 VAL A CA 1
ATOM 1401 C C . VAL A 1 177 ? 6.734 10.087 23.226 1.00 53.41 177 VAL A C 1
ATOM 1403 O O . VAL A 1 177 ? 6.015 9.485 24.023 1.00 53.41 177 VAL A O 1
ATOM 1406 N N . GLN A 1 178 ? 7.719 10.911 23.595 1.00 38.59 178 GLN A N 1
ATOM 1407 C CA . GLN A 1 178 ? 7.920 11.384 24.969 1.00 38.59 178 GLN A CA 1
ATOM 1408 C C . GLN A 1 178 ? 6.793 12.310 25.418 1.00 38.59 178 GLN A C 1
ATOM 1410 O O . GLN A 1 178 ? 6.325 13.122 24.586 1.00 38.59 178 GLN A O 1
#

Solvent-accessible surface area (backbone atoms only — not comparable to full-atom values): 11256 Å² total; per-residue (Å²): 137,83,89,81,84,81,76,96,82,65,96,71,67,87,55,63,82,45,78,40,85,70,49,79,58,100,87,50,78,42,70,42,66,51,71,74,70,69,78,81,66,87,58,97,58,82,79,80,88,71,92,61,79,68,46,68,35,95,83,65,51,35,35,37,46,86,41,32,37,34,31,62,91,77,66,52,72,45,62,54,56,64,65,53,59,81,76,73,53,101,71,64,58,52,44,59,40,57,66,38,63,43,75,77,50,69,30,33,37,28,34,35,41,27,36,72,91,83,47,84,72,38,71,36,40,31,37,40,28,78,81,78,72,48,76,46,72,51,34,85,77,67,81,67,70,64,74,46,64,59,41,64,39,89,81,48,47,34,36,39,33,37,34,88,94,39,83,46,77,47,74,61,82,76,76,79,83,126

Radius of gyration: 17.85 Å; Cα contacts (8 Å, |Δi|>4): 289; chains: 1; bounding box: 50×41×50 Å

Foldseek 3Di:
DDDDDDDPPDPPDDDQADWDFQDQDPVGTDTDRRNVPLPPDPPVDDDDDDADRKDAAPVRQWIDGFQKIAGRPPRDIDRNQCLCVVVPDDAWRKGWAQKDDQNPAQKIWTWIFTDRPPDRDDTWIWMARPVVRDIDTCCVVVVADAKDHWDADNVSQWIWIDGPNDIDIDGHDDDPPD

Mean predicted aligned error: 12.4 Å